Protein AF-A0A3B0VX76-F1 (afdb_monomer)

Radius of gyration: 27.38 Å; Cα contacts (8 Å, |Δi|>4): 561; chains: 1; bounding box: 116×45×48 Å

Structure (mmCIF, N/CA/C/O backbone):
data_AF-A0A3B0VX76-F1
#
_entry.id   AF-A0A3B0VX76-F1
#
loop_
_atom_site.group_PDB
_atom_site.id
_atom_site.type_symbol
_atom_site.label_atom_id
_atom_site.label_alt_id
_atom_site.label_comp_id
_atom_site.label_asym_id
_atom_site.label_entity_id
_atom_site.label_seq_id
_atom_site.pdbx_PDB_ins_code
_atom_site.Cartn_x
_atom_site.Cartn_y
_atom_site.Cartn_z
_atom_site.occupancy
_atom_site.B_iso_or_equiv
_atom_site.auth_seq_id
_atom_site.auth_comp_id
_atom_site.auth_asym_id
_atom_site.auth_atom_id
_atom_site.pdbx_PDB_model_num
ATOM 1 N N . MET A 1 1 ? -91.804 -28.628 31.674 1.00 48.75 1 MET A N 1
ATOM 2 C CA . MET A 1 1 ? -90.733 -29.365 32.388 1.00 48.75 1 MET A CA 1
ATOM 3 C C . MET A 1 1 ? -89.822 -30.068 31.386 1.00 48.75 1 MET A C 1
ATOM 5 O O . MET A 1 1 ? -90.250 -31.069 30.831 1.00 48.75 1 MET A O 1
ATOM 9 N N . LYS A 1 2 ? -88.599 -29.557 31.164 1.00 40.56 2 LYS A N 1
ATOM 10 C CA . LYS A 1 2 ? -87.339 -30.318 30.980 1.00 40.56 2 LYS A CA 1
ATOM 11 C C . LYS A 1 2 ? -86.172 -29.338 30.720 1.00 40.56 2 LYS A C 1
ATOM 13 O O . LYS A 1 2 ? -86.072 -28.744 29.661 1.00 40.56 2 LYS A O 1
ATOM 18 N N . ARG A 1 3 ? -85.410 -29.151 31.804 1.00 44.09 3 ARG A N 1
ATOM 19 C CA . ARG A 1 3 ? -84.013 -28.729 32.046 1.00 44.09 3 ARG A CA 1
ATOM 20 C C . ARG A 1 3 ? -83.219 -27.938 30.989 1.00 44.09 3 ARG A C 1
ATOM 22 O O . ARG A 1 3 ? -83.013 -28.387 29.872 1.00 44.09 3 ARG A O 1
ATOM 29 N N . ALA A 1 4 ? -82.644 -26.836 31.474 1.00 42.88 4 ALA A N 1
ATOM 30 C CA . ALA A 1 4 ? -81.511 -26.109 30.912 1.00 42.88 4 ALA A CA 1
ATOM 31 C C . ALA A 1 4 ? -80.182 -26.877 31.065 1.00 42.88 4 ALA A C 1
ATOM 33 O O . ALA A 1 4 ? -79.995 -27.605 32.041 1.00 42.88 4 ALA A O 1
ATOM 34 N N . THR A 1 5 ? -79.227 -26.643 30.160 1.00 51.84 5 THR A N 1
ATOM 35 C CA . THR A 1 5 ? -77.777 -26.736 30.421 1.00 51.84 5 THR A CA 1
ATOM 36 C C . THR A 1 5 ? -77.055 -25.756 29.489 1.00 51.84 5 THR A C 1
ATOM 38 O O . THR A 1 5 ? -77.300 -25.743 28.287 1.00 51.84 5 THR A O 1
ATOM 41 N N . ILE A 1 6 ? -76.219 -24.901 30.077 1.00 48.34 6 ILE A N 1
ATOM 42 C CA . ILE A 1 6 ? -75.349 -23.904 29.437 1.00 48.34 6 ILE A CA 1
ATOM 43 C C . ILE A 1 6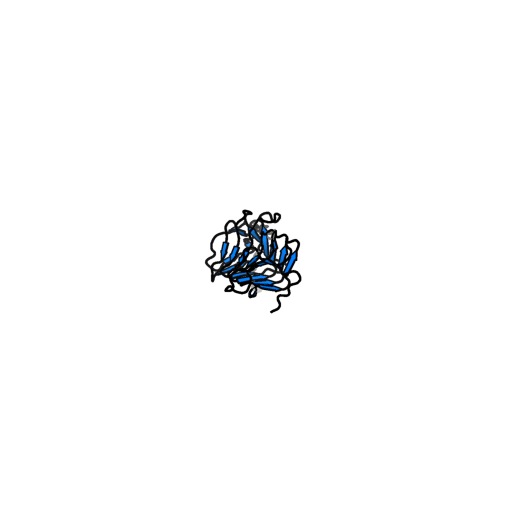 ? -74.049 -24.598 29.007 1.00 48.34 6 ILE A C 1
ATOM 45 O O . ILE A 1 6 ? -73.512 -25.367 29.798 1.00 48.34 6 ILE A O 1
ATOM 49 N N . PHE A 1 7 ? -73.501 -24.272 27.830 1.00 48.56 7 PHE A N 1
ATOM 50 C CA . PHE A 1 7 ? -72.060 -24.373 27.570 1.00 48.56 7 PHE A CA 1
ATOM 51 C C . PHE A 1 7 ? -71.566 -23.166 26.761 1.00 48.56 7 PHE A C 1
ATOM 53 O O . PHE A 1 7 ? -72.170 -22.738 25.782 1.00 48.56 7 PHE A O 1
ATOM 60 N N . LEU A 1 8 ? -70.470 -22.616 27.270 1.00 42.62 8 LEU A N 1
ATOM 61 C CA . LEU A 1 8 ? -69.727 -21.422 26.899 1.00 42.62 8 LEU A CA 1
ATOM 62 C C . LEU A 1 8 ? -68.596 -21.812 25.934 1.00 42.62 8 LEU A C 1
ATOM 64 O O . LEU A 1 8 ? -67.828 -22.692 26.299 1.00 42.62 8 LEU A O 1
ATOM 68 N N . THR A 1 9 ? -68.415 -21.115 24.806 1.00 50.12 9 THR A N 1
ATOM 69 C CA . THR A 1 9 ? -67.081 -20.887 24.205 1.00 50.12 9 THR A CA 1
ATOM 70 C C . THR A 1 9 ? -67.088 -19.646 23.311 1.00 50.12 9 THR A C 1
ATOM 72 O O . THR A 1 9 ? -67.788 -19.587 22.303 1.00 50.12 9 THR A O 1
ATOM 75 N N . LEU A 1 10 ? -66.279 -18.666 23.713 1.00 45.25 10 LEU A N 1
ATOM 76 C CA . LEU A 1 10 ? -65.810 -17.512 22.946 1.00 45.25 10 LEU A CA 1
ATOM 77 C C . LEU A 1 10 ? -64.917 -17.967 21.774 1.00 45.25 10 LEU A C 1
ATOM 79 O O . LEU A 1 10 ? -64.055 -18.810 22.004 1.00 45.25 10 LEU A O 1
ATOM 83 N N . LEU A 1 11 ? -65.013 -17.330 20.597 1.00 45.72 11 LEU A N 1
ATOM 84 C CA . LEU A 1 11 ? -63.845 -16.930 19.787 1.00 45.72 11 LEU A CA 1
ATOM 85 C C . LEU A 1 11 ? -64.225 -15.894 18.704 1.00 45.72 11 LEU A C 1
ATOM 87 O O . LEU A 1 11 ? -65.315 -15.908 18.144 1.00 45.72 11 LEU A O 1
ATOM 91 N N . LEU A 1 12 ? -63.297 -14.956 18.526 1.00 37.84 12 LEU A N 1
ATOM 92 C CA . LEU A 1 12 ? -63.331 -13.616 17.917 1.00 37.84 12 LEU A CA 1
ATOM 93 C C . LEU A 1 12 ? -63.324 -13.606 16.355 1.00 37.84 12 LEU A C 1
ATOM 95 O O . LEU A 1 12 ? -63.247 -14.671 15.747 1.00 37.84 12 LEU A O 1
ATOM 99 N N . PRO A 1 13 ? -63.454 -12.433 15.686 1.00 43.78 13 PRO A N 1
ATOM 100 C CA . PRO A 1 13 ? -64.026 -12.289 14.347 1.00 43.78 13 PRO A CA 1
ATOM 101 C C . PRO A 1 13 ? -63.006 -12.539 13.228 1.00 43.78 13 PRO A C 1
ATOM 103 O O . PRO A 1 13 ? -61.893 -12.021 13.260 1.00 43.78 13 PRO A O 1
ATOM 106 N N . ILE A 1 14 ? -63.408 -13.261 12.179 1.00 44.00 14 ILE A N 1
ATOM 107 C CA . ILE A 1 14 ? -62.648 -13.331 10.922 1.00 44.00 14 ILE A CA 1
ATOM 108 C C . ILE A 1 14 ? -63.146 -12.198 10.027 1.00 44.00 14 ILE A C 1
ATOM 110 O O . ILE A 1 14 ? -63.956 -12.385 9.121 1.00 44.00 14 ILE A O 1
ATOM 114 N N . SER A 1 15 ? -62.701 -10.985 10.331 1.00 47.50 15 SER A N 1
ATOM 115 C CA . SER A 1 15 ? -62.814 -9.850 9.423 1.00 47.50 15 SER A CA 1
ATOM 116 C C . SER A 1 15 ? -61.463 -9.596 8.764 1.00 47.50 15 SER A C 1
ATOM 118 O O . SER A 1 15 ? -60.494 -9.269 9.443 1.00 47.50 15 SER A O 1
ATOM 120 N N . LEU A 1 16 ? -61.488 -9.660 7.430 1.00 40.88 16 LEU A N 1
ATOM 121 C CA . LEU A 1 16 ? -60.563 -9.032 6.485 1.00 40.88 16 LEU A CA 1
ATOM 122 C C . LEU A 1 16 ? -59.244 -9.773 6.185 1.00 40.88 16 LEU A C 1
ATOM 124 O O . LEU A 1 16 ? -58.215 -9.561 6.817 1.00 40.88 16 LEU A O 1
ATOM 128 N N . LEU A 1 17 ? -59.264 -10.568 5.108 1.00 41.56 17 LEU A N 1
ATOM 129 C CA . LEU A 1 17 ? -58.067 -11.040 4.409 1.00 41.56 17 LEU A CA 1
ATOM 130 C C . LEU A 1 17 ? -58.175 -10.736 2.902 1.00 41.56 17 LEU A C 1
ATOM 132 O O . LEU A 1 17 ? -58.603 -11.577 2.123 1.00 41.56 17 LEU A O 1
ATOM 136 N N . LEU A 1 18 ? -57.795 -9.522 2.507 1.00 48.06 18 LEU A N 1
ATOM 137 C CA . LEU A 1 18 ? -57.277 -9.145 1.181 1.00 48.06 18 LEU A CA 1
ATOM 138 C C . LEU A 1 18 ? -56.350 -7.962 1.482 1.00 48.06 18 LEU A C 1
ATOM 140 O O . LEU A 1 18 ? -56.810 -6.854 1.716 1.00 48.06 18 LEU A O 1
ATOM 144 N N . GLY A 1 19 ? -55.082 -8.182 1.793 1.00 45.31 19 GLY A N 1
ATOM 145 C CA . GLY A 1 19 ? -54.050 -8.548 0.832 1.00 45.31 19 GLY A CA 1
ATOM 146 C C . GLY A 1 19 ? -52.960 -7.499 1.030 1.00 45.31 19 GLY A C 1
ATOM 147 O O . GLY A 1 19 ? -53.177 -6.326 0.753 1.00 45.31 19 GLY A O 1
ATOM 148 N N . LEU A 1 20 ? -51.877 -7.925 1.677 1.00 49.16 20 LEU A N 1
ATOM 149 C CA . LEU A 1 20 ? -50.868 -7.107 2.338 1.00 49.16 20 LEU A CA 1
ATOM 150 C C . LEU A 1 20 ? -50.368 -5.934 1.491 1.00 49.16 20 LEU A C 1
ATOM 152 O O . LEU A 1 20 ? -50.045 -6.086 0.314 1.00 49.16 20 LEU A O 1
ATOM 156 N N . GLY A 1 21 ? -50.208 -4.789 2.157 1.00 43.16 21 GLY A N 1
ATOM 157 C CA . GLY A 1 21 ? -49.416 -3.686 1.646 1.00 43.16 21 GLY A CA 1
ATOM 158 C C . GLY A 1 21 ? -48.047 -4.194 1.212 1.00 43.16 21 GLY A C 1
ATOM 159 O O . GLY A 1 21 ? -47.299 -4.769 2.005 1.00 43.16 21 GLY A O 1
ATOM 160 N N . PHE A 1 22 ? -47.728 -3.965 -0.057 1.00 50.69 22 PHE A N 1
ATOM 161 C CA . PHE A 1 22 ? -46.355 -3.925 -0.523 1.00 50.69 22 PHE A CA 1
ATOM 162 C C . PHE A 1 22 ? -45.656 -2.809 0.257 1.00 50.69 22 PHE A C 1
ATOM 164 O O . PHE A 1 22 ? -45.620 -1.655 -0.165 1.00 50.69 22 PHE A O 1
ATOM 171 N N . VAL A 1 23 ? -45.094 -3.146 1.416 1.00 51.00 23 VAL A N 1
ATOM 172 C CA . VAL A 1 23 ? -43.949 -2.404 1.920 1.00 51.00 23 VAL A CA 1
ATOM 173 C C . VAL A 1 23 ? -42.829 -2.771 0.962 1.00 51.00 23 VAL A C 1
ATOM 175 O O . VAL A 1 23 ? -42.146 -3.782 1.116 1.00 51.00 23 VAL A O 1
ATOM 178 N N . ILE A 1 24 ? -42.698 -1.973 -0.094 1.00 54.75 24 ILE A N 1
ATOM 179 C CA . ILE A 1 24 ? -41.441 -1.827 -0.809 1.00 54.75 24 ILE A CA 1
ATOM 180 C C . ILE A 1 24 ? -40.437 -1.380 0.249 1.00 54.75 24 ILE A C 1
ATOM 182 O O . ILE A 1 24 ? -40.255 -0.193 0.499 1.00 54.75 24 ILE A O 1
ATOM 186 N N . ASN A 1 25 ? -39.786 -2.353 0.889 1.00 48.50 25 ASN A N 1
ATOM 187 C CA . ASN A 1 25 ? -38.484 -2.171 1.503 1.00 48.50 25 ASN A CA 1
ATOM 188 C C . ASN A 1 25 ? -37.513 -1.911 0.351 1.00 48.50 25 ASN A C 1
ATOM 190 O O . ASN A 1 25 ? -36.669 -2.742 0.017 1.00 48.50 25 ASN A O 1
ATOM 194 N N . GLY A 1 26 ? -37.680 -0.756 -0.294 1.00 47.22 26 GLY A N 1
ATOM 195 C CA . GLY A 1 26 ? -36.625 -0.126 -1.040 1.00 47.22 26 GLY A CA 1
ATOM 196 C C . GLY A 1 26 ? -35.542 0.112 -0.015 1.00 47.22 26 GLY A C 1
ATOM 197 O O . GLY A 1 26 ? -35.558 1.106 0.704 1.00 47.22 26 GLY A O 1
ATOM 198 N N . ARG A 1 27 ? -34.608 -0.835 0.086 1.00 57.25 27 ARG A N 1
ATOM 199 C CA . ARG A 1 27 ? -33.256 -0.470 0.459 1.00 57.25 27 ARG A CA 1
ATOM 200 C C . ARG A 1 27 ? -32.908 0.597 -0.563 1.00 57.25 27 ARG A C 1
ATOM 202 O O . ARG A 1 27 ? -32.673 0.277 -1.726 1.00 57.25 27 ARG A O 1
ATOM 209 N N . ILE A 1 28 ? -32.979 1.863 -0.162 1.00 51.84 28 ILE A N 1
ATOM 210 C CA . ILE A 1 28 ? -32.193 2.882 -0.828 1.00 51.84 28 ILE A CA 1
ATOM 211 C C . ILE A 1 28 ? -30.781 2.343 -0.634 1.00 51.84 28 ILE A C 1
ATOM 213 O O . ILE A 1 28 ? -30.233 2.423 0.463 1.00 51.84 28 ILE A O 1
ATOM 217 N N . GLN A 1 29 ? -30.254 1.642 -1.639 1.00 51.22 29 GLN A N 1
ATOM 218 C CA . GLN A 1 29 ? -28.823 1.447 -1.719 1.00 51.22 29 GLN A CA 1
ATOM 219 C C . GLN A 1 29 ? -28.296 2.870 -1.800 1.00 51.22 29 GLN A C 1
ATOM 221 O O . GLN A 1 29 ? -28.434 3.525 -2.834 1.00 51.22 29 GLN A O 1
ATOM 226 N N . ALA A 1 30 ? -27.811 3.389 -0.672 1.00 53.53 30 ALA A N 1
ATOM 227 C CA . ALA A 1 30 ? -26.960 4.554 -0.709 1.00 53.53 30 ALA A CA 1
ATOM 228 C C . ALA A 1 30 ? -25.880 4.198 -1.728 1.00 53.53 30 ALA A C 1
ATOM 230 O O . ALA A 1 30 ? -25.208 3.173 -1.591 1.00 53.53 30 ALA A O 1
ATOM 231 N N . LYS A 1 31 ? -25.813 4.966 -2.819 1.00 49.50 31 LYS A N 1
ATOM 232 C CA . LYS A 1 31 ? -24.686 4.873 -3.739 1.00 49.50 31 LYS A CA 1
ATOM 233 C C . LYS A 1 31 ? -23.437 4.981 -2.858 1.00 49.50 31 LYS A C 1
ATOM 235 O O . LYS A 1 31 ? -23.439 5.901 -2.037 1.00 49.50 31 LYS A O 1
ATOM 240 N N . PRO A 1 32 ? -22.448 4.074 -2.970 1.00 57.91 32 PRO A N 1
ATOM 241 C CA . PRO A 1 32 ? -21.230 4.190 -2.186 1.00 57.91 32 PRO A CA 1
ATOM 242 C C . PRO A 1 32 ? -20.713 5.617 -2.342 1.00 57.91 32 PRO A C 1
ATOM 244 O O . PRO A 1 32 ? -20.461 6.084 -3.459 1.00 57.91 32 PRO A O 1
ATOM 247 N N . GLN A 1 33 ? -20.745 6.356 -1.237 1.00 71.44 33 GLN A N 1
ATOM 248 C CA . GLN A 1 33 ? -20.296 7.731 -1.216 1.00 71.44 33 GLN A CA 1
ATOM 249 C C . GLN A 1 33 ? -18.788 7.647 -1.080 1.00 71.44 33 GLN A C 1
ATOM 251 O O . GLN A 1 33 ? -18.295 7.076 -0.114 1.00 71.44 33 GLN A O 1
ATOM 256 N N . MET A 1 34 ? -18.085 8.178 -2.073 1.00 87.56 34 MET A N 1
ATOM 257 C CA . MET A 1 34 ? -16.634 8.296 -2.024 1.00 87.56 34 MET A CA 1
ATOM 258 C C . MET A 1 34 ? -16.269 9.070 -0.753 1.00 87.56 34 MET A C 1
ATOM 260 O O . MET A 1 34 ? -16.865 10.119 -0.484 1.00 87.56 34 MET A O 1
ATOM 264 N N . VAL A 1 35 ? -15.357 8.520 0.044 1.00 94.69 35 VAL A N 1
ATOM 265 C CA . VAL A 1 35 ? -14.891 9.154 1.278 1.00 94.69 35 VAL A CA 1
ATOM 266 C C . VAL A 1 35 ? -13.505 9.716 1.036 1.00 94.69 35 VAL A C 1
ATOM 268 O O . VAL A 1 35 ? -12.537 8.964 0.940 1.00 94.69 35 VAL A O 1
ATOM 271 N N . ASP A 1 36 ? -13.418 11.037 0.959 1.00 94.75 36 ASP A N 1
ATOM 272 C CA . ASP A 1 36 ? -12.139 11.730 0.877 1.00 94.75 36 ASP A CA 1
ATOM 273 C C . ASP A 1 36 ? -11.394 11.600 2.215 1.00 94.75 36 ASP A C 1
ATOM 275 O O . ASP A 1 36 ? -11.969 11.795 3.291 1.00 94.75 36 ASP A O 1
ATOM 279 N N . VAL A 1 37 ? -10.112 11.249 2.148 1.00 95.88 37 VAL A N 1
ATOM 280 C CA . VAL A 1 37 ? -9.219 11.074 3.297 1.00 95.88 37 VAL A CA 1
ATOM 281 C C . VAL A 1 37 ? -7.898 11.805 3.077 1.00 95.88 37 VAL A C 1
ATOM 283 O O . VAL A 1 37 ? -7.397 11.922 1.958 1.00 95.88 37 VAL A O 1
ATOM 286 N N . GLY A 1 38 ? -7.326 12.283 4.177 1.00 95.38 38 GLY A N 1
ATOM 287 C CA . GLY A 1 38 ? -6.074 13.027 4.205 1.00 95.38 38 GLY A CA 1
ATOM 288 C C . GLY A 1 38 ? -5.665 13.369 5.637 1.00 95.38 38 GLY A C 1
ATOM 289 O O . GLY A 1 38 ? -6.479 13.278 6.560 1.00 95.38 38 GLY A O 1
ATOM 290 N N . GLY A 1 39 ? -4.407 13.761 5.822 1.00 96.44 39 GLY A N 1
ATOM 291 C CA . GLY A 1 39 ? -3.857 14.168 7.113 1.00 96.44 39 GLY A CA 1
ATOM 292 C C . GLY A 1 39 ? -3.482 13.001 8.033 1.00 96.44 39 GLY A C 1
ATOM 293 O O . GLY A 1 39 ? -3.405 11.842 7.623 1.00 96.44 39 GLY A O 1
ATOM 294 N N . SER A 1 40 ? -3.207 13.317 9.299 1.00 98.12 40 SER A N 1
ATOM 295 C CA . SER A 1 40 ? -2.753 12.332 10.286 1.00 98.12 40 SER A CA 1
ATOM 296 C C . SER A 1 40 ? -3.910 11.556 10.916 1.00 98.12 40 SER A C 1
ATOM 298 O O . SER A 1 40 ? -4.844 12.132 11.475 1.00 98.12 40 SER A O 1
ATOM 300 N N . ILE A 1 41 ? -3.780 10.234 10.924 1.00 98.56 41 ILE A N 1
ATOM 301 C CA . ILE A 1 41 ? -4.562 9.297 11.722 1.00 98.56 41 ILE A CA 1
ATOM 302 C C . ILE A 1 41 ? -3.829 9.115 13.056 1.00 98.56 41 ILE A C 1
ATOM 304 O O . ILE A 1 41 ? -2.770 8.493 13.122 1.00 98.56 41 ILE A O 1
ATOM 308 N N . THR A 1 42 ? -4.384 9.703 14.117 1.00 98.56 42 THR A N 1
ATOM 309 C CA . THR A 1 42 ? -3.776 9.765 15.463 1.00 98.56 42 THR A CA 1
ATOM 310 C C . THR A 1 42 ? -4.407 8.804 16.472 1.00 98.56 42 THR A C 1
ATOM 312 O O . THR A 1 42 ? -3.944 8.701 17.606 1.00 98.56 42 THR A O 1
ATOM 315 N N . THR A 1 43 ? -5.459 8.097 16.069 1.00 98.50 43 THR A N 1
ATOM 316 C CA . THR A 1 43 ? -6.139 7.061 16.851 1.00 98.50 43 THR A CA 1
ATOM 317 C C . THR A 1 43 ? -6.511 5.909 15.941 1.00 98.50 43 THR A C 1
ATOM 319 O O . THR A 1 43 ? -6.771 6.136 14.755 1.00 98.50 43 THR A O 1
ATOM 322 N N . ASP A 1 44 ? -6.592 4.702 16.498 1.00 98.75 44 ASP A N 1
ATOM 323 C CA . ASP A 1 44 ? -6.943 3.510 15.730 1.00 98.75 44 ASP A CA 1
ATOM 324 C C . ASP A 1 44 ? -8.208 3.745 14.903 1.00 98.75 44 ASP A C 1
ATOM 326 O O . ASP A 1 44 ? -9.224 4.239 15.401 1.00 98.75 44 ASP A O 1
ATOM 330 N N . THR A 1 45 ? -8.110 3.445 13.613 1.00 98.75 45 THR A N 1
ATOM 331 C CA . THR A 1 45 ? -9.123 3.794 12.620 1.00 98.75 45 THR A CA 1
ATOM 332 C C . THR A 1 45 ? -9.399 2.600 11.727 1.00 98.75 45 THR A C 1
ATOM 334 O O . THR A 1 45 ? -8.492 1.852 11.368 1.00 98.75 45 THR A O 1
ATOM 337 N N . ILE A 1 46 ? -10.668 2.436 11.352 1.00 98.56 46 ILE A N 1
ATOM 338 C CA . ILE A 1 46 ? -11.111 1.375 10.452 1.00 98.56 46 ILE A CA 1
ATOM 339 C C . ILE A 1 46 ? -11.676 2.005 9.182 1.00 98.56 46 ILE A C 1
ATOM 341 O O . ILE A 1 46 ? -12.611 2.809 9.229 1.00 98.56 46 ILE A O 1
ATOM 345 N N . TRP A 1 47 ? -11.118 1.617 8.042 1.00 98.38 47 TRP A N 1
ATOM 346 C CA . TRP A 1 47 ? -11.690 1.850 6.728 1.00 98.38 47 TRP A CA 1
ATOM 347 C C . TRP A 1 47 ? -12.601 0.684 6.362 1.00 98.38 47 TRP A C 1
ATOM 349 O O . TRP A 1 47 ? -12.147 -0.434 6.136 1.00 98.38 47 TRP A O 1
ATOM 359 N N . THR A 1 48 ? -13.903 0.950 6.343 1.00 97.75 48 THR A N 1
ATOM 360 C CA . THR A 1 48 ? -14.944 -0.070 6.201 1.00 97.75 48 THR A CA 1
ATOM 361 C C . THR A 1 48 ? -15.399 -0.232 4.760 1.00 97.75 48 THR A C 1
ATOM 363 O O . THR A 1 48 ? -15.525 0.761 4.038 1.00 97.75 48 THR A O 1
ATOM 366 N N . VAL A 1 49 ? -15.797 -1.442 4.369 1.00 95.94 49 VAL A N 1
ATOM 367 C CA . VAL A 1 49 ? -16.325 -1.710 3.018 1.00 95.94 49 VAL A CA 1
ATOM 368 C C . VAL A 1 49 ? -17.587 -0.895 2.702 1.00 95.94 49 VAL A C 1
ATOM 370 O O . VAL A 1 49 ? -17.805 -0.494 1.562 1.00 95.94 49 VAL A O 1
ATOM 373 N N . ALA A 1 50 ? -18.393 -0.575 3.721 1.00 94.50 50 ALA A N 1
ATOM 374 C CA . ALA A 1 50 ? -19.613 0.223 3.582 1.00 94.50 50 ALA A CA 1
ATOM 375 C C . ALA A 1 50 ? -19.356 1.671 3.122 1.00 94.50 50 ALA A C 1
ATOM 377 O O . ALA A 1 50 ? -20.242 2.291 2.537 1.00 94.50 50 ALA A O 1
ATOM 378 N N . ASN A 1 51 ? -18.148 2.178 3.372 1.00 95.00 51 ASN A N 1
ATOM 379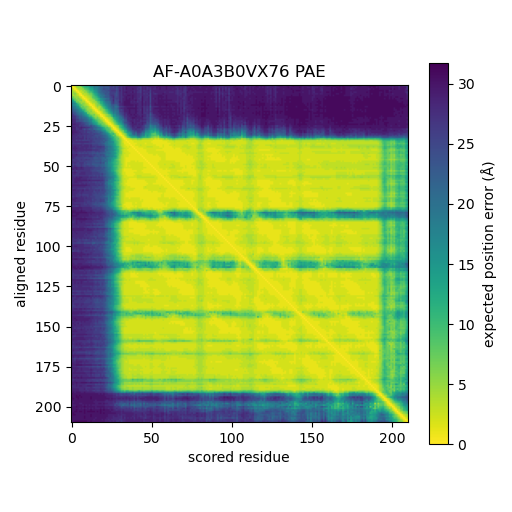 C CA . ASN A 1 51 ? -17.702 3.528 3.026 1.00 95.00 51 ASN A CA 1
ATOM 380 C C . ASN A 1 51 ? -16.730 3.535 1.833 1.00 95.00 51 ASN A C 1
ATOM 382 O O . ASN A 1 51 ? -16.153 4.566 1.509 1.00 95.00 51 ASN A O 1
ATOM 386 N N . SER A 1 52 ? -16.519 2.386 1.191 1.00 95.00 52 SER A N 1
ATOM 387 C CA . SER A 1 52 ? -15.640 2.281 0.032 1.00 95.00 52 SER A CA 1
ATOM 388 C C . SER A 1 52 ? -16.298 2.897 -1.221 1.00 95.00 52 SER A C 1
ATOM 390 O O . SER A 1 52 ? -17.502 2.713 -1.412 1.00 95.00 52 SER A O 1
ATOM 392 N N . PRO A 1 53 ? -15.549 3.582 -2.110 1.00 96.12 53 PRO A N 1
ATOM 393 C CA . PRO A 1 53 ? -14.099 3.773 -2.080 1.00 96.12 53 PRO A CA 1
ATOM 394 C C . PRO A 1 53 ? -13.630 4.922 -1.178 1.00 96.12 53 PRO A C 1
ATOM 396 O O . PRO A 1 53 ? -14.307 5.940 -1.035 1.00 96.12 53 PRO A O 1
ATOM 399 N N . TYR A 1 54 ? -12.420 4.762 -0.638 1.00 96.50 54 TYR A N 1
ATOM 400 C CA . TYR A 1 54 ? -11.676 5.823 0.043 1.00 96.50 54 TYR A CA 1
ATOM 401 C C . TYR A 1 54 ? -10.774 6.543 -0.956 1.00 96.50 54 TYR A C 1
ATOM 403 O O . TYR A 1 54 ? -10.045 5.881 -1.691 1.00 96.50 54 TYR A O 1
ATOM 411 N N . ILE A 1 55 ? -10.811 7.874 -0.987 1.00 94.38 55 ILE A N 1
ATOM 412 C CA . ILE A 1 55 ? -10.047 8.702 -1.924 1.00 94.38 55 ILE A CA 1
ATOM 413 C C . ILE A 1 55 ? -9.009 9.511 -1.153 1.00 94.38 55 ILE A C 1
ATOM 415 O O . ILE A 1 55 ? -9.341 10.436 -0.423 1.00 94.38 55 ILE A O 1
ATOM 419 N N . ILE A 1 56 ? -7.736 9.179 -1.322 1.00 94.06 56 ILE A N 1
ATOM 420 C CA . ILE A 1 56 ? -6.612 9.932 -0.772 1.00 94.06 56 ILE A CA 1
ATOM 421 C C . ILE A 1 56 ? -6.485 11.241 -1.563 1.00 94.06 56 ILE A C 1
ATOM 423 O O . ILE A 1 56 ? -5.986 11.257 -2.693 1.00 94.06 56 ILE A O 1
ATOM 427 N N . THR A 1 57 ? -6.970 12.333 -0.977 1.00 91.69 57 THR A N 1
ATOM 4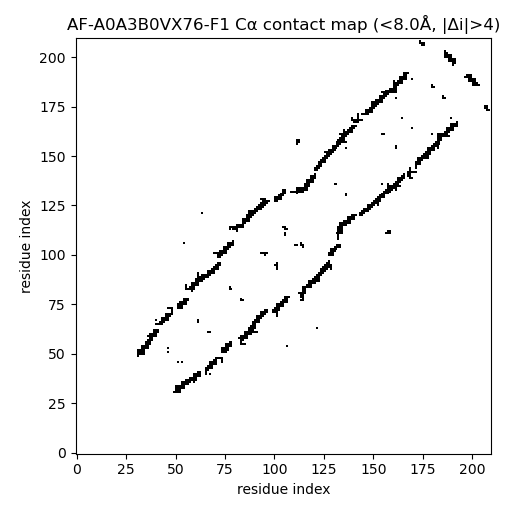28 C CA . THR A 1 57 ? -6.893 13.692 -1.542 1.00 91.69 57 THR A CA 1
ATOM 429 C C . THR A 1 57 ? -5.665 14.450 -1.045 1.00 91.69 57 THR A C 1
ATOM 431 O O . THR A 1 57 ? -5.168 15.350 -1.713 1.00 91.69 57 THR A O 1
ATOM 434 N N . GLU A 1 58 ? -5.138 14.052 0.111 1.00 91.75 58 GLU A N 1
ATOM 435 C CA . GLU A 1 58 ? -3.884 14.527 0.698 1.00 91.75 58 GLU A CA 1
ATOM 436 C C . GLU A 1 58 ? -3.143 13.327 1.294 1.00 91.75 58 GLU A C 1
ATOM 438 O O . GLU A 1 58 ? -3.762 12.294 1.543 1.00 91.75 58 GLU A O 1
ATOM 443 N N . THR A 1 59 ? -1.834 13.438 1.546 1.00 93.31 59 THR A N 1
ATOM 444 C CA . THR A 1 59 ? -1.090 12.363 2.223 1.00 93.31 59 THR A CA 1
ATOM 445 C C . THR A 1 59 ? -1.797 11.962 3.515 1.00 93.31 59 THR A C 1
ATOM 447 O O . THR A 1 59 ? -2.106 12.813 4.350 1.00 93.31 59 THR A O 1
ATOM 450 N N . VAL A 1 60 ? -2.049 10.663 3.665 1.00 97.25 60 VAL A N 1
ATOM 451 C CA . VAL A 1 60 ? -2.582 10.081 4.898 1.00 97.25 60 VAL A CA 1
ATOM 452 C C . VAL A 1 60 ? -1.405 9.556 5.698 1.00 97.25 60 VAL A C 1
ATOM 454 O O . VAL A 1 60 ? -0.647 8.740 5.183 1.00 97.25 60 VAL A O 1
ATOM 457 N N . THR A 1 61 ? -1.264 9.983 6.948 1.00 98.56 61 THR A N 1
ATOM 458 C CA . THR A 1 61 ? -0.188 9.518 7.830 1.00 98.56 61 THR A CA 1
ATOM 459 C C . THR A 1 61 ? -0.764 8.687 8.963 1.00 98.56 61 THR A C 1
ATOM 461 O O . THR A 1 61 ? -1.473 9.214 9.813 1.00 98.56 61 THR A O 1
ATOM 464 N N . VAL A 1 62 ? -0.444 7.397 9.020 1.00 98.69 62 VAL A N 1
ATOM 465 C CA . VAL A 1 62 ? -0.724 6.558 10.192 1.00 98.69 62 VAL A CA 1
ATOM 466 C C . VAL A 1 62 ? 0.384 6.808 11.205 1.00 98.69 62 VAL A C 1
ATOM 468 O O . VAL A 1 62 ? 1.514 6.354 11.009 1.00 98.69 62 VAL A O 1
ATOM 471 N N . GLU A 1 63 ? 0.091 7.573 12.256 1.00 98.75 63 GLU A N 1
ATOM 472 C CA . GLU A 1 63 ? 1.102 7.973 13.238 1.00 98.75 63 GLU A CA 1
ATOM 473 C C . GLU A 1 63 ? 1.645 6.777 14.037 1.00 98.75 63 GLU A C 1
ATOM 475 O O . GLU A 1 63 ? 1.021 5.721 14.150 1.00 98.75 63 GLU A O 1
ATOM 480 N N . ALA A 1 64 ? 2.842 6.936 14.605 1.00 98.25 64 ALA A N 1
ATOM 481 C CA . ALA A 1 64 ? 3.473 5.883 15.395 1.00 98.25 64 ALA A CA 1
ATOM 482 C C . ALA A 1 64 ? 2.579 5.446 16.572 1.00 98.25 64 ALA A C 1
ATOM 484 O O . ALA A 1 64 ? 2.038 6.276 17.302 1.00 98.25 64 ALA A O 1
ATOM 485 N N . GLY A 1 65 ? 2.453 4.131 16.773 1.00 97.75 65 GLY A N 1
ATOM 486 C CA . GLY A 1 65 ? 1.597 3.545 17.812 1.00 97.75 65 GLY A CA 1
ATOM 487 C C . GLY A 1 65 ? 0.106 3.474 17.463 1.00 97.75 65 GLY A C 1
ATOM 488 O O . GLY A 1 65 ? -0.669 3.042 18.311 1.00 97.75 65 GLY A O 1
ATOM 489 N N . VAL A 1 66 ? -0.284 3.868 16.247 1.00 98.75 66 VAL A N 1
ATOM 490 C CA . VAL A 1 66 ? -1.666 3.827 15.750 1.00 98.75 66 VAL A CA 1
ATOM 491 C C . VAL A 1 66 ? -1.838 2.719 14.715 1.00 98.75 66 VAL A C 1
ATOM 493 O O . VAL A 1 66 ? -0.918 2.438 13.942 1.00 98.75 66 VAL A O 1
ATOM 496 N N . ILE A 1 67 ? -3.026 2.115 14.678 1.00 98.81 67 ILE A N 1
ATOM 497 C CA . ILE A 1 67 ? -3.414 1.111 13.689 1.00 98.81 67 ILE A CA 1
ATOM 498 C C . ILE A 1 67 ? -4.429 1.697 12.701 1.00 98.81 67 ILE A C 1
ATOM 500 O O . ILE A 1 67 ? -5.498 2.170 13.090 1.00 98.81 67 ILE A O 1
ATOM 504 N N . LEU A 1 68 ? -4.137 1.593 11.404 1.00 98.88 68 LEU A N 1
ATOM 505 C CA . LEU A 1 68 ? -5.151 1.693 10.357 1.00 98.88 68 LEU A CA 1
ATOM 506 C C . LEU A 1 68 ? -5.530 0.283 9.903 1.00 98.88 68 LEU A C 1
ATOM 508 O O . LEU A 1 68 ? -4.700 -0.431 9.350 1.00 98.88 68 LEU A O 1
ATOM 512 N N . THR A 1 69 ? -6.783 -0.109 10.126 1.00 98.88 69 THR A N 1
ATOM 513 C CA . THR A 1 69 ? -7.354 -1.352 9.589 1.00 98.88 69 THR A CA 1
ATOM 514 C C . THR A 1 69 ? -8.171 -1.052 8.341 1.00 98.88 69 THR A C 1
ATOM 516 O O . THR A 1 69 ? -9.008 -0.155 8.359 1.00 98.88 69 THR A O 1
ATOM 519 N N . VAL A 1 70 ? -7.983 -1.818 7.274 1.00 98.81 70 VAL A N 1
ATOM 520 C CA . VAL A 1 70 ? -8.782 -1.730 6.048 1.00 98.81 70 VAL A CA 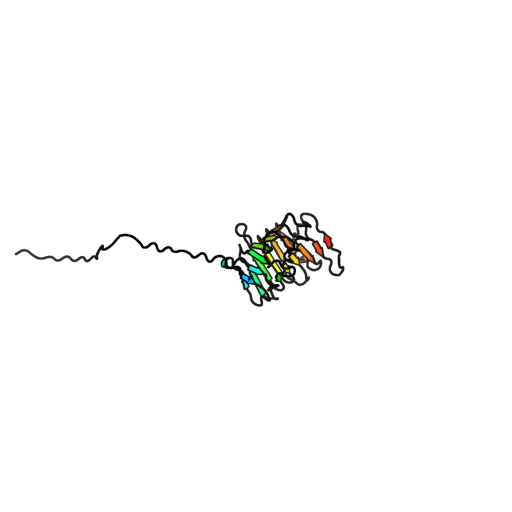1
ATOM 521 C C . VAL A 1 70 ? -9.5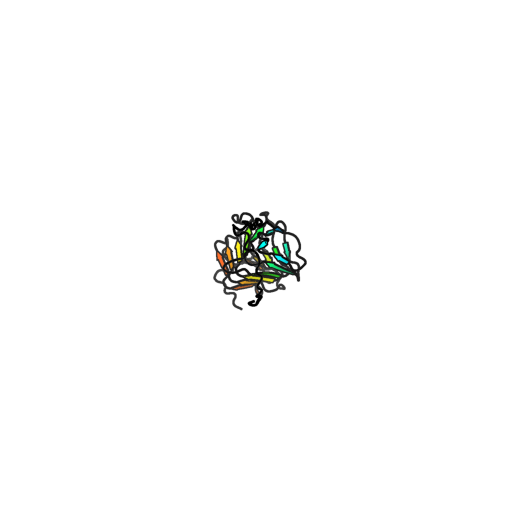09 -3.054 5.850 1.00 98.81 70 VAL A C 1
ATOM 523 O O . VAL A 1 70 ? -8.886 -4.109 5.752 1.00 98.81 70 VAL A O 1
ATOM 526 N N . GLU A 1 71 ? -10.838 -3.005 5.817 1.00 98.50 71 GLU A N 1
ATOM 527 C CA . GLU A 1 71 ? -11.666 -4.200 5.678 1.00 98.50 71 GLU A CA 1
ATOM 528 C C . GLU A 1 71 ? -11.558 -4.830 4.281 1.00 98.50 71 GLU A C 1
ATOM 530 O O . GLU A 1 71 ? -11.373 -4.151 3.267 1.00 98.50 71 GLU A O 1
ATOM 535 N N . ALA A 1 72 ? -11.757 -6.148 4.219 1.00 98.69 72 ALA A N 1
ATOM 536 C CA . ALA A 1 72 ? -11.831 -6.888 2.966 1.00 98.69 72 ALA A CA 1
ATOM 537 C C . ALA A 1 72 ? -12.860 -6.281 1.990 1.00 98.69 72 ALA A C 1
ATOM 539 O O . ALA A 1 72 ? -13.981 -5.935 2.369 1.00 98.69 72 ALA A O 1
ATOM 540 N N . GLY A 1 73 ? -12.487 -6.194 0.711 1.00 98.06 73 GLY A N 1
ATOM 541 C CA . GLY A 1 73 ? -13.314 -5.609 -0.349 1.00 98.06 73 GLY A CA 1
ATOM 542 C C . GLY A 1 73 ? -13.252 -4.082 -0.454 1.00 98.06 73 GLY A C 1
ATOM 543 O O . GLY A 1 73 ? -13.889 -3.518 -1.343 1.00 98.06 73 GLY A O 1
ATOM 544 N N . VAL A 1 74 ? -12.499 -3.394 0.411 1.00 98.50 74 VAL A N 1
ATOM 545 C CA . VAL A 1 74 ? -12.280 -1.952 0.261 1.00 98.50 74 VAL A CA 1
ATOM 546 C C . VAL A 1 74 ? -11.423 -1.665 -0.975 1.00 98.50 74 VAL A C 1
ATOM 548 O O . VAL A 1 74 ? -10.374 -2.264 -1.197 1.00 98.50 74 VAL A O 1
ATOM 551 N N . THR A 1 75 ? -11.862 -0.690 -1.764 1.00 97.75 75 THR A N 1
ATOM 552 C CA . THR A 1 75 ? -11.035 0.025 -2.738 1.00 97.75 75 THR A CA 1
ATOM 553 C C . THR A 1 75 ? -10.538 1.346 -2.149 1.00 97.75 75 THR A C 1
ATOM 555 O O . THR A 1 75 ? -11.330 2.138 -1.629 1.00 97.75 75 THR A O 1
ATOM 558 N N . VAL A 1 76 ? -9.234 1.580 -2.257 1.00 96.81 76 VAL A N 1
ATOM 559 C CA . VAL A 1 76 ? -8.540 2.825 -1.931 1.00 96.81 76 VAL A CA 1
ATOM 560 C C . VAL A 1 76 ? -7.976 3.397 -3.226 1.00 96.81 76 VAL A C 1
ATOM 562 O O . VAL A 1 76 ? -7.248 2.724 -3.955 1.00 96.81 76 VAL A O 1
ATOM 565 N N . MET A 1 77 ? -8.320 4.643 -3.516 1.00 93.62 77 MET A N 1
ATOM 566 C CA . MET A 1 77 ? -7.837 5.380 -4.677 1.00 93.62 77 MET A CA 1
ATOM 567 C C . MET A 1 77 ? -7.098 6.626 -4.214 1.00 93.62 77 MET A C 1
ATOM 569 O O . MET A 1 77 ? -7.365 7.128 -3.126 1.00 93.62 77 MET A O 1
ATOM 573 N N . THR A 1 78 ? -6.214 7.180 -5.032 1.00 88.69 78 THR A N 1
ATOM 574 C CA . THR A 1 78 ? -5.678 8.530 -4.793 1.00 88.69 78 THR A CA 1
ATOM 575 C C . THR A 1 78 ? -6.168 9.480 -5.869 1.00 88.69 78 THR A C 1
ATOM 577 O O . THR A 1 78 ? -6.386 9.054 -6.998 1.00 88.69 78 THR A O 1
ATOM 580 N N . SER A 1 79 ? -6.319 10.762 -5.537 1.00 77.69 79 SER A N 1
ATOM 581 C CA . SER A 1 79 ? -6.921 11.786 -6.407 1.00 77.69 79 SER A CA 1
ATOM 582 C C . SER A 1 79 ? -6.152 12.123 -7.705 1.00 77.69 79 SER A C 1
ATOM 584 O O . SER A 1 79 ? -6.604 12.961 -8.480 1.00 77.69 79 SER A O 1
ATOM 586 N N . GLY A 1 80 ? -5.057 11.419 -8.017 1.00 63.53 80 GLY A N 1
ATOM 587 C CA . GLY A 1 80 ? -4.378 11.471 -9.320 1.00 63.53 80 GLY A CA 1
ATOM 588 C C . GLY A 1 80 ? -3.317 12.565 -9.471 1.00 63.53 80 GLY A C 1
ATOM 589 O O . GLY A 1 80 ? -2.632 12.599 -10.501 1.00 63.53 80 GLY A O 1
ATOM 590 N N . ASP A 1 81 ? -3.150 13.423 -8.464 1.00 66.69 81 ASP A N 1
ATOM 591 C CA . ASP A 1 81 ? -2.058 14.387 -8.397 1.00 66.69 81 ASP A CA 1
ATOM 592 C C . ASP A 1 81 ? -0.781 13.689 -7.898 1.00 66.69 81 ASP A C 1
ATOM 594 O O . ASP A 1 81 ? -0.753 13.004 -6.873 1.00 66.69 81 ASP A O 1
ATOM 598 N N . MET A 1 82 ? 0.319 13.836 -8.641 1.00 65.44 82 MET A N 1
ATOM 599 C CA . MET A 1 82 ? 1.601 13.273 -8.214 1.00 65.44 82 MET A CA 1
ATOM 600 C C . MET A 1 82 ? 2.005 13.887 -6.866 1.00 65.44 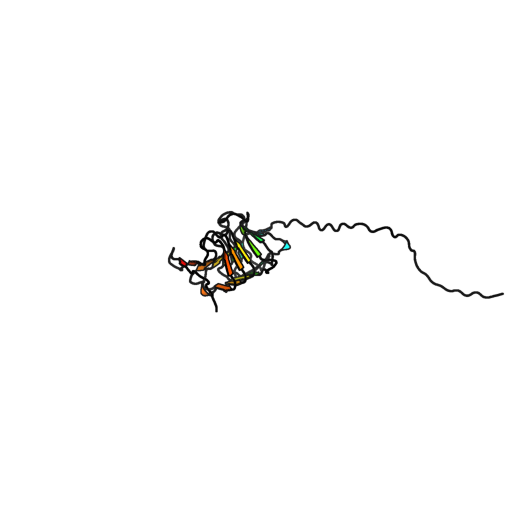82 MET A C 1
ATOM 602 O O . MET A 1 82 ? 2.168 15.102 -6.764 1.00 65.44 82 MET A O 1
ATOM 606 N N . GLY A 1 83 ? 2.205 13.047 -5.847 1.00 70.06 83 GLY A N 1
ATOM 607 C CA . GLY A 1 83 ? 2.707 13.475 -4.540 1.00 70.06 83 GLY A CA 1
ATOM 608 C C . GLY A 1 83 ? 1.908 12.988 -3.335 1.00 70.06 83 GLY A C 1
ATOM 609 O O . GLY A 1 83 ? 2.479 12.973 -2.248 1.00 70.06 83 GLY A O 1
ATOM 610 N N . GLN A 1 84 ? 0.653 12.545 -3.491 1.00 83.19 84 GLN A N 1
ATOM 611 C CA . GLN A 1 84 ? -0.070 11.916 -2.379 1.00 83.19 84 GLN A CA 1
ATOM 612 C C . GLN A 1 84 ? 0.270 10.426 -2.248 1.00 83.19 84 GLN A C 1
ATOM 614 O O . GLN A 1 84 ? 0.414 9.701 -3.238 1.00 83.19 84 GLN A O 1
ATOM 619 N N . TYR A 1 85 ? 0.391 9.978 -1.001 1.00 89.88 85 TYR A N 1
ATOM 620 C CA . TYR A 1 85 ? 0.664 8.595 -0.616 1.00 89.88 85 TYR A CA 1
ATOM 621 C C . TYR A 1 85 ? 0.073 8.300 0.761 1.00 89.88 85 TYR A C 1
ATOM 623 O O . TYR A 1 85 ? -0.384 9.200 1.469 1.00 89.88 85 TYR A O 1
ATOM 631 N N . LEU A 1 86 ? 0.102 7.026 1.133 1.00 95.81 86 LEU A N 1
ATOM 632 C CA . LEU A 1 86 ? -0.128 6.580 2.500 1.00 95.81 86 LEU A CA 1
ATOM 633 C C . LEU A 1 86 ? 1.233 6.424 3.195 1.00 95.81 86 LEU A C 1
ATOM 635 O O . LEU A 1 86 ? 2.046 5.609 2.766 1.00 95.81 86 LEU A O 1
ATOM 639 N N . ASP A 1 87 ? 1.488 7.221 4.229 1.00 97.56 87 ASP A N 1
ATOM 640 C CA . ASP A 1 87 ? 2.685 7.169 5.075 1.00 97.56 87 ASP A CA 1
ATOM 641 C C . ASP A 1 87 ? 2.387 6.380 6.356 1.00 97.56 87 ASP A C 1
ATOM 643 O O . ASP A 1 87 ? 1.593 6.806 7.195 1.00 97.56 87 ASP A O 1
ATOM 647 N N . VAL A 1 88 ? 2.999 5.212 6.522 1.00 98.56 88 VAL A N 1
ATOM 648 C CA . VAL A 1 88 ? 2.744 4.302 7.643 1.00 98.56 88 VAL A CA 1
ATOM 649 C C . VAL A 1 88 ? 3.930 4.323 8.603 1.00 98.56 88 VAL A C 1
ATOM 651 O O . VAL A 1 88 ? 4.918 3.609 8.410 1.00 98.56 88 VAL A O 1
ATOM 654 N N . LYS A 1 89 ? 3.811 5.120 9.670 1.00 98.50 89 LYS A N 1
ATOM 655 C CA . LYS A 1 89 ? 4.742 5.136 10.816 1.00 98.50 89 LYS A CA 1
ATOM 656 C C . LYS A 1 89 ? 4.280 4.212 11.945 1.00 98.50 89 LYS A C 1
ATOM 658 O O . LYS A 1 89 ? 5.097 3.725 12.721 1.00 98.50 89 LYS A O 1
ATOM 663 N N . GLY A 1 90 ? 2.968 4.012 12.058 1.00 98.62 90 GLY A N 1
ATOM 664 C CA . GLY A 1 90 ? 2.331 3.038 12.940 1.00 98.62 90 GLY A CA 1
ATOM 665 C C . GLY A 1 90 ? 2.225 1.659 12.293 1.00 98.62 90 GLY A C 1
ATOM 666 O O . GLY A 1 90 ? 3.211 1.119 11.791 1.00 98.62 90 GLY A O 1
ATOM 667 N N . HIS A 1 91 ? 1.022 1.093 12.308 1.00 98.75 91 HIS A N 1
ATOM 668 C CA . HIS A 1 91 ? 0.721 -0.206 11.720 1.00 98.75 91 HIS A CA 1
ATOM 669 C C . HIS A 1 91 ? -0.417 -0.111 10.697 1.00 98.75 91 HIS A C 1
ATOM 671 O O . HIS A 1 91 ? -1.446 0.515 10.961 1.00 98.75 91 HIS A O 1
ATOM 677 N N . LEU A 1 92 ? -0.242 -0.754 9.543 1.00 98.88 92 LEU A N 1
ATOM 678 C CA . LEU A 1 92 ? -1.281 -0.908 8.525 1.00 98.88 92 LEU A CA 1
ATOM 679 C C . LEU A 1 92 ? -1.728 -2.374 8.438 1.00 98.88 92 LEU A C 1
ATOM 681 O O . LEU A 1 92 ? -0.954 -3.236 8.032 1.00 98.88 92 LEU A O 1
ATOM 685 N N . GLU A 1 93 ? -2.988 -2.636 8.770 1.00 98.81 93 GLU A N 1
ATOM 686 C CA . GLU A 1 93 ? -3.613 -3.960 8.710 1.00 98.81 93 GLU A CA 1
ATOM 687 C C . GLU A 1 93 ? -4.589 -4.007 7.523 1.00 98.81 93 GLU A C 1
ATOM 689 O O . GLU A 1 93 ? -5.656 -3.392 7.552 1.00 98.81 93 GLU A O 1
ATOM 694 N N . VAL A 1 94 ? -4.224 -4.717 6.456 1.00 98.50 94 VAL A N 1
ATOM 695 C CA . VAL A 1 94 ? -4.944 -4.758 5.171 1.00 98.50 94 VAL A CA 1
ATOM 696 C C . VAL A 1 94 ? -5.122 -6.211 4.739 1.00 98.50 94 VAL A C 1
ATOM 698 O O . VAL A 1 94 ? -4.399 -6.740 3.895 1.00 98.50 94 VAL A O 1
ATOM 701 N N . ILE A 1 95 ? -6.109 -6.863 5.357 1.00 98.44 95 ILE A N 1
ATOM 702 C CA . ILE A 1 95 ? -6.401 -8.290 5.181 1.00 98.44 95 ILE A CA 1
ATOM 703 C C . ILE A 1 95 ? -7.689 -8.450 4.370 1.00 98.44 95 ILE A C 1
ATOM 705 O O . ILE A 1 95 ? -8.808 -8.357 4.882 1.00 98.44 95 ILE A O 1
ATOM 709 N N . GLY A 1 96 ? -7.514 -8.678 3.072 1.00 98.44 96 GLY A N 1
ATOM 710 C CA . GLY A 1 96 ? -8.565 -9.064 2.145 1.00 98.44 96 GLY A CA 1
ATOM 711 C C . GLY A 1 96 ? -8.903 -10.552 2.221 1.00 98.44 96 GLY A C 1
ATOM 712 O O . GLY A 1 96 ? -8.489 -11.293 3.108 1.00 98.44 96 GLY A O 1
ATOM 713 N N . THR A 1 97 ? -9.668 -11.016 1.238 1.00 98.38 97 THR A N 1
ATOM 714 C CA . THR A 1 97 ? -9.915 -12.448 1.021 1.00 98.38 97 THR A CA 1
ATOM 715 C C . THR A 1 97 ? -9.865 -12.767 -0.467 1.00 98.38 97 THR A C 1
ATOM 717 O O . THR A 1 97 ? -10.066 -11.880 -1.292 1.00 98.38 97 THR A O 1
ATOM 720 N N . ALA A 1 98 ? -9.717 -14.043 -0.830 1.00 97.31 98 ALA A N 1
ATOM 721 C CA . ALA A 1 98 ? -9.734 -14.476 -2.232 1.00 97.31 98 ALA A CA 1
ATOM 722 C C . ALA A 1 98 ? -10.977 -14.014 -3.019 1.00 97.31 98 ALA A C 1
ATOM 724 O O . ALA A 1 98 ? -10.907 -13.815 -4.228 1.00 97.31 98 ALA A O 1
ATOM 725 N N . VAL A 1 99 ? -12.123 -13.870 -2.343 1.00 97.88 99 VAL A N 1
ATOM 726 C CA . VAL A 1 99 ? -13.392 -13.446 -2.959 1.00 97.88 99 VAL A CA 1
ATOM 727 C C . VAL A 1 99 ? -13.632 -11.940 -2.870 1.00 97.88 99 VAL A C 1
ATOM 729 O O . VAL A 1 99 ? -14.351 -11.399 -3.702 1.00 97.88 99 VAL A O 1
ATOM 732 N N . ASN A 1 100 ? -13.038 -11.273 -1.881 1.00 97.75 100 ASN A N 1
ATOM 733 C CA . ASN A 1 100 ? -13.131 -9.832 -1.664 1.00 97.75 100 ASN A CA 1
ATOM 734 C C . ASN A 1 100 ? -11.721 -9.284 -1.390 1.00 97.75 100 ASN A C 1
ATOM 736 O O . ASN A 1 100 ? -11.388 -9.018 -0.227 1.00 97.75 100 ASN A O 1
ATOM 740 N N . PRO A 1 101 ? -10.862 -9.188 -2.420 1.00 98.38 101 PRO A N 1
ATOM 741 C CA . PRO A 1 101 ? -9.538 -8.606 -2.260 1.00 98.38 101 PRO A CA 1
ATOM 742 C C . PRO A 1 101 ? -9.643 -7.104 -1.972 1.00 98.38 101 PRO A C 1
ATOM 744 O O . PRO A 1 101 ? -10.645 -6.467 -2.303 1.00 98.38 101 PRO A O 1
ATOM 747 N N . ILE A 1 102 ? -8.609 -6.535 -1.354 1.00 98.81 102 ILE A N 1
ATOM 748 C CA . ILE A 1 102 ? -8.484 -5.080 -1.170 1.00 98.81 102 ILE A CA 1
ATOM 749 C C . ILE A 1 102 ? -7.730 -4.506 -2.374 1.00 98.81 102 ILE A C 1
ATOM 751 O O . ILE A 1 102 ? -6.705 -5.055 -2.778 1.00 98.81 102 ILE A O 1
ATOM 755 N N . LEU A 1 103 ? -8.224 -3.407 -2.947 1.00 98.31 103 LEU A N 1
ATOM 756 C CA . LEU A 1 103 ? -7.624 -2.761 -4.120 1.00 98.31 103 LEU A CA 1
ATOM 757 C C . LEU A 1 103 ? -7.029 -1.401 -3.751 1.00 98.31 103 LEU A C 1
ATOM 759 O O . LEU A 1 103 ? -7.740 -0.538 -3.247 1.00 98.31 103 LEU A O 1
ATOM 763 N N . PHE A 1 104 ? -5.758 -1.190 -4.085 1.00 97.38 104 PHE A N 1
ATOM 764 C CA . PHE A 1 104 ? -5.098 0.115 -4.094 1.00 97.38 104 PHE A CA 1
ATOM 765 C C . PHE A 1 104 ? -4.780 0.511 -5.539 1.00 97.38 104 PHE A C 1
ATOM 767 O O . PHE A 1 104 ? -4.093 -0.231 -6.248 1.00 97.38 104 PHE A O 1
ATOM 774 N N . THR A 1 105 ? -5.290 1.659 -5.989 1.00 94.69 105 THR A N 1
ATOM 775 C CA . THR A 1 105 ? -5.199 2.061 -7.401 1.00 94.69 105 THR A CA 1
ATOM 776 C C . THR A 1 105 ? -5.204 3.583 -7.612 1.00 94.69 105 THR A C 1
ATOM 778 O O . THR A 1 105 ? -5.425 4.366 -6.688 1.00 94.69 105 THR A O 1
ATOM 781 N N . ALA A 1 106 ? -4.949 4.018 -8.846 1.00 91.19 106 ALA A N 1
ATOM 782 C CA . ALA A 1 106 ? -5.147 5.398 -9.286 1.00 91.19 106 ALA A CA 1
ATOM 783 C C . ALA A 1 106 ? -6.643 5.763 -9.351 1.00 91.19 106 ALA A C 1
ATOM 785 O O . ALA A 1 106 ? -7.478 4.887 -9.557 1.00 91.19 106 ALA A O 1
ATOM 786 N N . PHE A 1 107 ? -6.998 7.053 -9.253 1.00 89.00 107 PHE A N 1
ATOM 787 C CA . PHE A 1 107 ? -8.400 7.509 -9.335 1.00 89.00 107 PHE A CA 1
ATOM 788 C C . PHE A 1 107 ?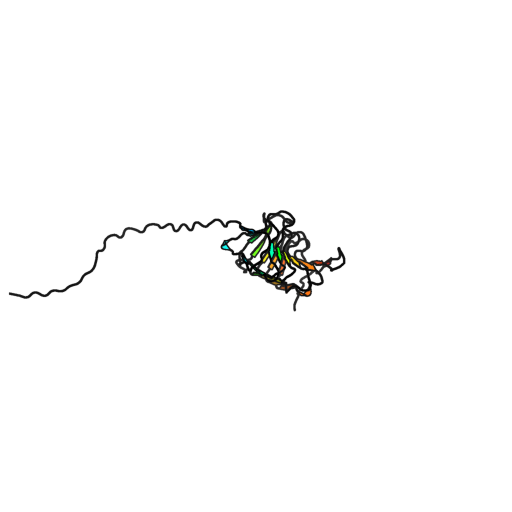 -9.162 6.992 -10.561 1.00 89.00 107 PHE A C 1
ATOM 790 O O . PHE A 1 107 ? -10.346 6.677 -10.478 1.00 89.00 107 PHE A O 1
ATOM 797 N N . ASP A 1 108 ? -8.491 6.960 -11.713 1.00 87.38 108 ASP A N 1
ATOM 798 C CA . ASP A 1 108 ? -9.082 6.512 -12.970 1.00 87.38 108 ASP A CA 1
ATOM 799 C C . ASP A 1 108 ? -9.003 4.996 -13.164 1.00 87.38 108 ASP A C 1
ATOM 801 O O . ASP A 1 108 ? -9.611 4.499 -14.105 1.00 87.38 108 ASP A O 1
ATOM 805 N N . ASP A 1 109 ? -8.284 4.290 -12.283 1.00 88.69 109 ASP A N 1
ATOM 806 C CA . ASP A 1 109 ? -8.012 2.853 -12.335 1.00 88.69 109 ASP A CA 1
ATOM 807 C C . ASP A 1 109 ? -7.500 2.379 -13.707 1.00 88.69 109 ASP A C 1
ATOM 809 O O . ASP A 1 109 ? -7.825 1.289 -14.176 1.00 88.69 109 ASP A O 1
ATOM 813 N N . LEU A 1 110 ? -6.746 3.249 -14.387 1.00 83.00 110 LEU A N 1
ATOM 814 C CA . LEU A 1 110 ? -6.312 3.043 -15.768 1.00 83.00 110 LEU A CA 1
ATOM 815 C C . LEU A 1 110 ? -4.914 3.600 -16.036 1.00 83.00 110 LEU A C 1
ATOM 817 O O . LEU A 1 110 ? -4.142 3.008 -16.790 1.00 83.00 110 LEU A O 1
ATOM 821 N N . SER A 1 111 ? -4.587 4.769 -15.485 1.00 79.69 111 SER A N 1
ATOM 822 C CA . SER A 1 111 ? -3.334 5.450 -15.795 1.00 79.69 111 SER A CA 1
ATOM 823 C C . SER A 1 111 ? -2.268 5.148 -14.751 1.00 79.69 111 SER A C 1
ATOM 825 O O . SER A 1 111 ? -2.439 5.437 -13.572 1.00 79.69 111 SER A O 1
ATOM 827 N N . THR A 1 112 ? -1.104 4.687 -15.202 1.00 72.50 112 THR A N 1
ATOM 828 C CA . THR A 1 112 ? 0.091 4.516 -14.364 1.00 72.50 112 THR A CA 1
ATOM 829 C C . THR A 1 112 ? 0.686 5.868 -13.920 1.00 72.50 112 THR A C 1
ATOM 831 O O . THR A 1 112 ? 0.453 6.884 -14.580 1.00 72.50 112 THR A O 1
ATOM 834 N N . ASN A 1 113 ? 1.539 5.889 -12.885 1.00 69.38 113 ASN A N 1
ATOM 835 C CA . ASN A 1 113 ? 2.231 7.093 -12.377 1.00 69.38 113 ASN A CA 1
ATOM 836 C C . ASN A 1 113 ? 1.278 8.199 -11.880 1.00 69.38 113 ASN A C 1
ATOM 838 O O . ASN A 1 113 ? 1.547 9.395 -11.998 1.00 69.38 113 ASN A O 1
ATOM 842 N N . ARG A 1 114 ? 0.124 7.795 -11.352 1.00 70.94 114 ARG A N 1
ATOM 843 C CA . ARG A 1 114 ? -0.891 8.713 -10.815 1.00 70.94 114 ARG A CA 1
ATOM 844 C C . ARG A 1 114 ? -0.915 8.761 -9.297 1.00 70.94 114 ARG A C 1
ATOM 846 O O . ARG A 1 114 ? -1.634 9.576 -8.732 1.00 70.94 114 ARG A O 1
ATOM 853 N N . TRP A 1 115 ? -0.137 7.901 -8.642 1.00 87.06 115 TRP A N 1
ATOM 854 C CA . TRP A 1 115 ? -0.013 7.884 -7.193 1.00 87.06 115 TRP A CA 1
ATOM 855 C C . TRP A 1 115 ? 1.335 7.336 -6.748 1.00 87.06 115 TRP A C 1
ATOM 857 O O . TRP A 1 115 ? 1.935 6.510 -7.436 1.00 87.06 115 TRP A O 1
ATOM 867 N N . SER A 1 116 ? 1.836 7.833 -5.619 1.00 88.38 116 SER A N 1
ATOM 868 C CA . SER A 1 116 ? 3.222 7.578 -5.218 1.00 88.38 116 SER A CA 1
ATOM 869 C C . SER A 1 116 ? 3.438 6.217 -4.557 1.00 88.38 116 SER A C 1
ATOM 871 O O . SER A 1 116 ? 4.583 5.779 -4.519 1.00 88.38 116 SER A O 1
ATOM 873 N N . GLY A 1 117 ? 2.381 5.563 -4.064 1.00 93.81 117 GLY A N 1
ATOM 874 C CA . GLY A 1 117 ? 2.470 4.292 -3.344 1.00 93.81 117 GLY A CA 1
ATOM 875 C C . GLY A 1 117 ? 2.080 4.362 -1.873 1.00 93.81 117 GLY A C 1
ATOM 876 O O . GLY A 1 117 ? 1.460 5.321 -1.404 1.00 93.81 117 GLY A O 1
ATOM 877 N N . ILE A 1 118 ? 2.484 3.325 -1.147 1.00 97.06 118 ILE A N 1
ATOM 878 C CA . ILE A 1 118 ? 2.467 3.251 0.312 1.00 97.06 118 ILE A CA 1
ATOM 879 C C . ILE A 1 118 ? 3.916 3.258 0.797 1.00 97.06 118 ILE A C 1
ATOM 881 O O . ILE A 1 118 ? 4.711 2.415 0.385 1.00 97.06 118 ILE A O 1
ATOM 885 N N . ALA A 1 119 ? 4.259 4.195 1.676 1.00 97.06 119 ALA A N 1
ATOM 886 C CA . ALA A 1 119 ? 5.546 4.236 2.356 1.00 97.06 119 ALA A CA 1
ATOM 887 C C . ALA A 1 119 ? 5.399 3.631 3.757 1.00 97.06 119 ALA A C 1
ATOM 889 O O . ALA A 1 119 ? 4.495 4.008 4.497 1.00 97.06 119 ALA A O 1
ATOM 890 N N . VAL A 1 120 ? 6.273 2.697 4.130 1.00 98.19 120 VAL A N 1
ATOM 891 C CA . VAL A 1 120 ? 6.215 1.994 5.418 1.00 98.19 120 VAL A CA 1
ATOM 892 C C . VAL A 1 120 ? 7.545 2.122 6.154 1.00 98.19 120 VAL A C 1
ATOM 894 O O . VAL A 1 120 ? 8.526 1.455 5.824 1.00 98.19 120 VAL A O 1
ATOM 897 N N . SER A 1 121 ? 7.544 2.948 7.201 1.00 97.25 121 SER A N 1
ATOM 898 C CA . SER A 1 121 ? 8.614 3.026 8.207 1.00 97.25 121 SER A CA 1
ATOM 899 C C . SER A 1 121 ? 8.258 2.269 9.496 1.00 97.25 121 SER A C 1
ATOM 901 O O . SER A 1 121 ? 9.149 1.848 10.227 1.00 97.25 121 SER A O 1
ATOM 903 N N . GLY A 1 122 ? 6.963 2.040 9.747 1.00 98.06 122 GLY A N 1
ATOM 904 C CA . GLY A 1 122 ? 6.426 1.236 10.846 1.00 98.06 122 GLY A CA 1
ATOM 905 C C . GLY A 1 122 ? 6.318 -0.256 10.509 1.00 98.06 122 GLY A C 1
ATOM 906 O O . GLY A 1 122 ? 7.328 -0.920 10.284 1.00 98.06 122 GLY A O 1
ATOM 907 N N . SER A 1 123 ? 5.108 -0.813 10.496 1.00 98.56 123 SER A N 1
ATOM 908 C CA . SER A 1 123 ? 4.840 -2.213 10.117 1.00 98.56 123 SER A CA 1
ATOM 909 C C . SER A 1 123 ? 3.567 -2.345 9.286 1.00 98.56 123 SER A C 1
ATOM 911 O O . SER A 1 123 ? 2.715 -1.455 9.301 1.00 98.56 123 SER A O 1
ATOM 913 N N . ALA A 1 124 ? 3.410 -3.458 8.569 1.00 98.75 124 ALA A N 1
ATOM 914 C CA . ALA A 1 124 ? 2.197 -3.701 7.794 1.00 98.75 124 ALA A CA 1
ATOM 915 C C . ALA A 1 124 ? 1.942 -5.189 7.528 1.00 98.75 124 ALA A C 1
ATOM 917 O O . ALA A 1 124 ? 2.885 -5.945 7.309 1.00 98.75 124 ALA A O 1
ATOM 918 N N . ASN A 1 125 ? 0.669 -5.578 7.473 1.00 98.69 125 ASN A N 1
ATOM 919 C CA . ASN A 1 125 ? 0.239 -6.894 7.006 1.00 98.69 125 ASN A CA 1
ATOM 920 C C . ASN A 1 125 ? -0.674 -6.731 5.797 1.00 98.69 125 ASN A C 1
ATOM 922 O O . ASN A 1 125 ? -1.738 -6.124 5.903 1.00 98.69 125 ASN A O 1
ATOM 926 N N . PHE A 1 126 ? -0.268 -7.311 4.675 1.00 98.69 126 PHE A N 1
ATOM 927 C CA . PHE A 1 126 ? -1.017 -7.363 3.431 1.00 98.69 126 PHE A CA 1
ATOM 928 C C . PHE A 1 126 ? -1.381 -8.813 3.122 1.00 98.69 126 PHE A C 1
ATOM 930 O O . PHE A 1 126 ? -0.490 -9.634 2.923 1.00 98.69 126 PHE A O 1
ATOM 937 N N . ASP A 1 127 ? -2.673 -9.120 3.037 1.00 98.69 127 ASP A N 1
ATOM 938 C CA . ASP A 1 127 ? -3.159 -10.418 2.554 1.00 98.69 127 ASP A CA 1
ATOM 939 C C . ASP A 1 127 ? -4.290 -10.209 1.544 1.00 98.69 127 ASP A C 1
ATOM 941 O O . ASP A 1 127 ? -5.171 -9.377 1.761 1.00 98.69 127 ASP A O 1
ATOM 945 N N . TYR A 1 128 ? -4.264 -10.932 0.422 1.00 98.75 128 TYR A N 1
ATOM 946 C CA . TYR A 1 128 ? -5.221 -10.776 -0.682 1.00 98.75 128 TYR A CA 1
ATOM 947 C C . TYR A 1 128 ? -5.414 -9.318 -1.134 1.00 98.75 128 TYR A C 1
ATOM 949 O O . TYR A 1 128 ? -6.548 -8.835 -1.261 1.00 98.75 128 TYR A O 1
ATOM 957 N N . ILE A 1 129 ? -4.312 -8.609 -1.395 1.00 98.75 129 ILE A N 1
ATOM 958 C CA . ILE A 1 129 ? -4.364 -7.256 -1.958 1.00 98.75 129 ILE A CA 1
ATOM 959 C C . ILE A 1 129 ? -4.024 -7.238 -3.447 1.00 98.75 129 ILE A C 1
ATOM 961 O O . ILE A 1 129 ? -3.348 -8.124 -3.972 1.00 98.75 129 ILE A O 1
ATOM 965 N N . THR A 1 130 ? -4.495 -6.206 -4.141 1.00 98.31 130 THR A N 1
ATOM 966 C CA . THR A 1 130 ? -3.987 -5.798 -5.452 1.00 98.31 130 THR A CA 1
ATOM 967 C C . THR A 1 130 ? -3.508 -4.355 -5.376 1.00 98.31 130 THR A C 1
ATOM 969 O O . THR A 1 130 ? -4.265 -3.476 -4.970 1.00 98.31 130 THR A O 1
ATOM 972 N N . MET A 1 131 ? -2.258 -4.107 -5.764 1.00 97.19 131 MET A N 1
ATOM 973 C CA . MET A 1 131 ? -1.694 -2.763 -5.908 1.00 97.19 131 MET A CA 1
ATOM 974 C C . MET A 1 131 ? -1.333 -2.503 -7.364 1.00 97.19 131 MET A C 1
ATOM 976 O O . MET A 1 131 ? -0.484 -3.204 -7.928 1.00 97.19 131 MET A O 1
ATOM 980 N N . ARG A 1 132 ? -1.945 -1.476 -7.959 1.00 95.00 132 ARG A N 1
ATOM 981 C CA . ARG A 1 132 ? -1.705 -1.144 -9.362 1.00 95.00 132 ARG A CA 1
ATOM 982 C C . ARG A 1 132 ? -1.659 0.336 -9.677 1.00 95.00 132 ARG A C 1
ATOM 984 O O . ARG A 1 132 ? -2.133 1.170 -8.906 1.00 95.00 132 ARG A O 1
ATOM 991 N N . TYR A 1 133 ? -1.067 0.650 -10.827 1.00 93.75 133 TYR A N 1
ATOM 992 C CA . TYR A 1 133 ? -0.951 2.005 -11.370 1.00 93.75 133 TYR A CA 1
ATOM 993 C C . TYR A 1 133 ? -0.153 3.001 -10.509 1.00 93.75 133 TYR A C 1
ATOM 995 O O . TYR A 1 133 ? -0.186 4.213 -10.757 1.00 93.75 133 TYR A O 1
ATOM 1003 N N . ALA A 1 134 ? 0.606 2.512 -9.528 1.00 92.69 134 ALA A N 1
ATOM 1004 C CA . ALA A 1 134 ? 1.496 3.330 -8.717 1.00 92.69 134 ALA A CA 1
ATOM 1005 C C . ALA A 1 134 ? 2.762 3.706 -9.492 1.00 92.69 134 ALA A C 1
ATOM 1007 O O . ALA A 1 134 ? 3.156 3.037 -10.452 1.00 92.69 134 ALA A O 1
ATOM 1008 N N . TYR A 1 135 ? 3.442 4.756 -9.033 1.00 92.12 135 TYR A N 1
ATOM 1009 C CA . TYR A 1 135 ? 4.846 4.966 -9.364 1.00 92.12 135 TYR A CA 1
ATOM 1010 C C . TYR A 1 135 ? 5.679 3.818 -8.772 1.00 92.12 135 TYR A C 1
ATOM 1012 O O . TYR A 1 135 ? 6.123 2.954 -9.518 1.00 92.12 135 TYR A O 1
ATOM 1020 N N . THR A 1 136 ? 5.760 3.724 -7.443 1.00 91.94 136 THR A N 1
ATOM 1021 C CA . THR A 1 136 ? 6.255 2.559 -6.688 1.00 91.94 136 THR A CA 1
ATOM 1022 C C . THR A 1 136 ? 5.129 2.133 -5.757 1.00 91.94 136 THR A C 1
ATOM 1024 O O . THR A 1 136 ? 4.720 2.939 -4.939 1.00 91.94 136 THR A O 1
ATOM 1027 N N . ALA A 1 137 ? 4.588 0.918 -5.849 1.00 95.31 137 ALA A N 1
ATOM 1028 C CA . ALA A 1 137 ? 3.402 0.562 -5.056 1.00 95.31 137 ALA A CA 1
ATOM 1029 C C . ALA A 1 137 ? 3.690 0.461 -3.549 1.00 95.31 137 ALA A C 1
ATOM 1031 O O . ALA A 1 137 ? 2.895 0.941 -2.740 1.00 95.31 137 ALA A O 1
ATOM 1032 N N . LEU A 1 138 ? 4.840 -0.102 -3.176 1.00 96.81 138 LEU A N 1
ATOM 1033 C CA . LEU A 1 138 ? 5.273 -0.226 -1.788 1.00 96.81 138 LEU A CA 1
ATOM 1034 C C . LEU A 1 138 ? 6.733 0.208 -1.633 1.00 96.81 138 LEU A C 1
ATOM 1036 O O . LEU A 1 138 ? 7.624 -0.321 -2.295 1.00 96.81 138 LEU A O 1
ATOM 1040 N N . PHE A 1 139 ? 6.979 1.151 -0.731 1.00 95.44 139 PHE A N 1
ATOM 1041 C CA . PHE A 1 139 ? 8.310 1.601 -0.344 1.00 95.44 139 PHE A CA 1
ATOM 1042 C C . PHE A 1 139 ? 8.553 1.297 1.135 1.00 95.44 139 PHE A C 1
ATOM 1044 O O . PHE A 1 139 ? 7.748 1.670 1.985 1.00 95.44 139 PHE A O 1
ATOM 1051 N N . MET A 1 140 ? 9.662 0.633 1.452 1.00 94.56 140 MET A N 1
ATOM 1052 C CA . MET A 1 140 ? 10.046 0.282 2.820 1.00 94.56 140 MET A CA 1
ATOM 1053 C C . MET A 1 140 ? 11.368 0.942 3.199 1.00 94.56 140 MET A C 1
ATOM 1055 O O . MET A 1 140 ? 12.371 0.749 2.513 1.00 94.56 140 MET A O 1
ATOM 1059 N N . SER A 1 141 ? 11.379 1.639 4.331 1.00 90.38 141 SER A N 1
ATOM 1060 C CA . SER A 1 141 ? 12.565 2.284 4.907 1.00 90.38 141 SER A CA 1
ATOM 1061 C C . SER A 1 141 ? 12.646 2.043 6.413 1.00 90.38 141 SER A C 1
ATOM 1063 O O . SER A 1 141 ? 11.694 1.530 6.999 1.00 90.38 141 SER A O 1
ATOM 1065 N N . GLU A 1 142 ? 13.761 2.436 7.036 1.00 84.75 142 GLU A N 1
ATOM 1066 C CA . GLU A 1 142 ? 14.032 2.389 8.485 1.00 84.75 142 GLU A CA 1
ATOM 1067 C C . GLU A 1 142 ? 14.248 0.983 9.061 1.00 84.75 142 GLU A C 1
ATOM 1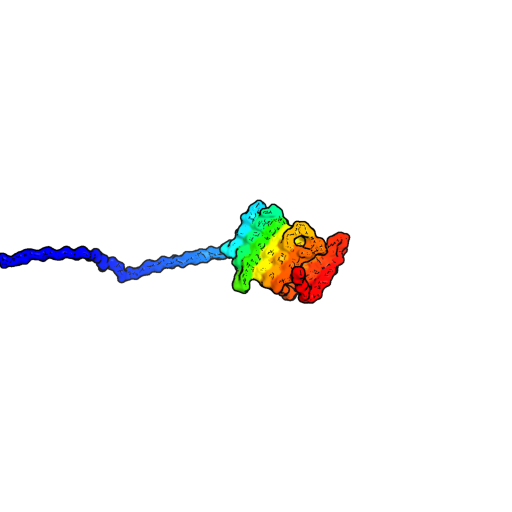069 O O . GLU A 1 142 ? 13.312 0.236 9.324 1.00 84.75 142 GLU A O 1
ATOM 1074 N N . SER A 1 143 ? 15.485 0.619 9.393 1.00 83.56 143 SER A N 1
ATOM 1075 C CA . SER A 1 143 ? 15.773 -0.683 10.032 1.00 83.56 143 SER A CA 1
ATOM 1076 C C . SER A 1 143 ? 14.994 -0.999 11.322 1.00 83.56 143 SER A C 1
ATOM 1078 O O . SER A 1 143 ? 14.870 -2.168 11.669 1.00 83.56 143 SER A O 1
ATOM 1080 N N . SER A 1 144 ? 14.479 0.006 12.039 1.00 88.38 144 SER A N 1
ATOM 1081 C CA . SER A 1 144 ? 13.837 -0.172 13.354 1.00 88.38 144 SER A CA 1
ATOM 1082 C C . SER A 1 144 ? 12.324 -0.428 13.324 1.00 88.38 144 SER A C 1
ATOM 1084 O O . SER A 1 144 ? 11.738 -0.698 14.374 1.00 88.38 144 SER A O 1
ATOM 1086 N N . GLY A 1 145 ? 11.690 -0.350 12.149 1.00 92.38 145 GLY A N 1
ATOM 1087 C CA . GLY A 1 145 ? 10.271 -0.672 11.995 1.00 92.38 145 GLY A CA 1
ATOM 1088 C C . GLY A 1 145 ? 9.961 -2.153 12.245 1.00 92.38 145 GLY A C 1
ATOM 1089 O O . GLY A 1 145 ? 10.852 -3.001 12.291 1.00 92.38 145 GLY A O 1
ATOM 1090 N N . GLY A 1 146 ? 8.678 -2.486 12.378 1.00 95.06 146 GLY A N 1
ATOM 1091 C CA . GLY A 1 146 ? 8.241 -3.883 12.467 1.00 95.06 146 GLY A CA 1
ATOM 1092 C C . GLY A 1 146 ? 8.234 -4.584 11.106 1.00 95.06 146 GLY A C 1
ATOM 1093 O O . GLY A 1 146 ? 8.541 -3.979 10.077 1.00 95.06 146 GLY A O 1
ATOM 1094 N N . ASP A 1 147 ? 7.870 -5.866 11.107 1.00 96.44 147 ASP A N 1
ATOM 1095 C CA . ASP A 1 147 ? 7.769 -6.662 9.882 1.00 96.44 147 ASP A CA 1
ATOM 1096 C C . ASP A 1 147 ? 6.763 -6.062 8.883 1.00 96.44 147 ASP A C 1
ATOM 1098 O O . ASP A 1 147 ? 5.756 -5.452 9.261 1.00 96.44 147 ASP A O 1
ATOM 1102 N N . VAL A 1 148 ? 7.036 -6.278 7.596 1.00 98.06 148 VAL A N 1
ATOM 1103 C CA . VAL A 1 148 ? 6.085 -6.063 6.504 1.00 98.06 148 VAL A CA 1
ATOM 1104 C C . VAL A 1 148 ? 5.799 -7.414 5.868 1.00 98.06 148 VAL A C 1
ATOM 1106 O O . VAL A 1 148 ? 6.660 -7.994 5.200 1.00 98.06 148 VAL A O 1
ATOM 1109 N N . LEU A 1 149 ? 4.599 -7.927 6.129 1.00 97.75 149 LEU A N 1
ATOM 1110 C CA . LEU A 1 149 ? 4.140 -9.234 5.676 1.00 97.75 149 LEU A CA 1
ATOM 1111 C C . LEU A 1 149 ? 3.286 -9.067 4.422 1.00 97.75 149 LEU A C 1
ATOM 1113 O O . LEU A 1 149 ? 2.353 -8.270 4.412 1.00 97.75 149 LEU A O 1
ATOM 1117 N N . LEU A 1 150 ? 3.598 -9.822 3.373 1.00 97.69 150 LEU A N 1
ATOM 1118 C CA . LEU A 1 150 ? 2.834 -9.866 2.129 1.00 97.69 150 LEU A CA 1
ATOM 1119 C C . LEU A 1 150 ? 2.461 -11.307 1.810 1.00 97.69 150 LEU A C 1
ATOM 1121 O O . LEU A 1 150 ? 3.336 -12.134 1.539 1.00 97.69 150 LEU A O 1
ATOM 1125 N N . GLU A 1 151 ? 1.164 -11.584 1.797 1.00 96.81 151 GLU A N 1
ATOM 1126 C CA . GLU A 1 151 ? 0.592 -12.892 1.516 1.00 96.81 151 GLU A CA 1
ATOM 1127 C C . GLU A 1 151 ? -0.448 -12.808 0.390 1.00 96.81 151 GLU A C 1
ATOM 1129 O O . GLU A 1 151 ? -1.195 -11.839 0.283 1.00 96.81 151 GLU A O 1
ATOM 1134 N N . ASN A 1 152 ? -0.476 -13.799 -0.505 1.00 97.75 152 ASN A N 1
ATOM 1135 C CA . ASN A 1 152 ? -1.532 -13.986 -1.520 1.00 97.75 152 ASN A CA 1
ATOM 1136 C C . ASN A 1 152 ? -1.878 -12.731 -2.346 1.00 97.75 152 ASN A C 1
ATOM 1138 O O . ASN A 1 152 ? -3.043 -12.477 -2.653 1.00 97.75 152 ASN A O 1
ATOM 1142 N N . SER A 1 153 ? -0.870 -11.930 -2.682 1.00 98.19 153 SER A N 1
ATOM 1143 C CA . SER A 1 153 ? -1.061 -10.558 -3.155 1.00 98.19 153 SER A CA 1
ATOM 1144 C C . SER A 1 153 ? -0.520 -10.337 -4.565 1.00 98.19 153 SER A C 1
ATOM 1146 O O . SER A 1 153 ? 0.442 -10.978 -4.991 1.00 98.19 153 SER A O 1
ATOM 1148 N N . LEU A 1 154 ? -1.136 -9.404 -5.288 1.00 97.69 154 LEU A N 1
ATOM 1149 C CA . LEU A 1 154 ? -0.808 -9.056 -6.667 1.00 97.69 154 LEU A CA 1
ATOM 1150 C C . LEU A 1 154 ? -0.321 -7.609 -6.762 1.00 97.69 154 LEU A C 1
ATOM 1152 O O . LEU A 1 154 ? -0.970 -6.677 -6.297 1.00 97.69 154 LEU A O 1
ATOM 1156 N N . PHE A 1 155 ? 0.804 -7.420 -7.435 1.00 97.12 155 PHE A N 1
ATOM 1157 C CA . PHE A 1 155 ? 1.312 -6.115 -7.829 1.00 97.12 155 PHE A CA 1
ATOM 1158 C C . PHE A 1 155 ? 1.331 -6.062 -9.348 1.00 97.12 155 PHE A C 1
ATOM 1160 O O . PHE A 1 155 ? 2.037 -6.858 -9.980 1.00 97.12 155 PHE A O 1
ATOM 1167 N N . GLU A 1 156 ? 0.572 -5.145 -9.944 1.00 95.19 156 GLU A N 1
ATOM 1168 C CA . GLU A 1 156 ? 0.458 -5.071 -11.398 1.00 95.19 156 GLU A CA 1
ATOM 1169 C C . GLU A 1 156 ? 0.493 -3.659 -11.977 1.00 95.19 156 GLU A C 1
ATOM 1171 O O . GLU A 1 156 ? 0.089 -2.702 -11.333 1.00 95.19 156 GLU A O 1
ATOM 1176 N N . GLU A 1 157 ? 0.991 -3.527 -13.206 1.00 94.38 157 GLU A N 1
ATOM 1177 C CA . GLU A 1 157 ? 0.933 -2.277 -13.982 1.00 94.38 157 GLU A CA 1
ATOM 1178 C C . GLU A 1 157 ? 1.506 -1.041 -13.245 1.00 94.38 157 GLU A C 1
ATOM 1180 O O . GLU A 1 157 ? 1.019 0.079 -13.395 1.00 94.38 157 GLU A O 1
ATOM 1185 N N . ASN A 1 158 ? 2.559 -1.222 -12.438 1.00 93.44 158 ASN A N 1
ATOM 1186 C CA . ASN A 1 158 ? 3.270 -0.125 -11.768 1.00 93.44 158 ASN A CA 1
ATOM 1187 C C . ASN A 1 158 ? 4.431 0.423 -12.631 1.00 93.44 158 ASN A C 1
ATOM 1189 O O . ASN A 1 158 ? 5.073 -0.326 -13.377 1.00 93.44 158 ASN A O 1
ATOM 1193 N N . SER A 1 159 ? 4.688 1.737 -12.550 1.00 90.25 159 SER A N 1
ATOM 1194 C CA . SER A 1 159 ? 5.619 2.469 -13.439 1.00 90.25 159 SER A CA 1
ATOM 1195 C C . SER A 1 159 ? 7.100 2.383 -13.063 1.00 90.25 159 SER A C 1
ATOM 1197 O O . SER A 1 159 ? 7.947 2.717 -13.891 1.00 90.25 159 SER A O 1
ATOM 1199 N N . VAL A 1 160 ? 7.401 2.010 -11.822 1.00 87.25 160 VAL A N 1
ATOM 1200 C CA . VAL A 1 160 ? 8.734 1.710 -11.280 1.00 87.25 160 VAL A CA 1
ATOM 1201 C C . VAL A 1 160 ? 8.654 0.332 -10.612 1.00 87.25 160 VAL A C 1
ATOM 1203 O O . VAL A 1 160 ? 7.634 -0.357 -10.701 1.00 87.25 160 VAL A O 1
ATOM 1206 N N . TYR A 1 161 ? 9.740 -0.106 -9.970 1.00 89.31 161 TYR A N 1
ATOM 1207 C CA . TYR A 1 161 ? 9.755 -1.296 -9.126 1.00 89.31 161 TYR A CA 1
ATOM 1208 C C . TYR A 1 161 ? 8.487 -1.332 -8.248 1.00 89.31 161 TYR A C 1
ATOM 1210 O O . TYR A 1 161 ? 8.269 -0.396 -7.479 1.00 89.31 161 TYR A O 1
ATOM 1218 N N . PRO A 1 162 ? 7.644 -2.378 -8.340 1.00 93.38 162 PRO A N 1
ATOM 1219 C CA . PRO A 1 162 ? 6.412 -2.479 -7.558 1.00 93.38 162 PRO A CA 1
ATOM 1220 C C . PRO A 1 162 ? 6.684 -2.445 -6.053 1.00 93.38 162 PRO A C 1
ATOM 1222 O O . PRO A 1 162 ? 5.885 -1.905 -5.295 1.00 93.38 162 PRO A O 1
ATOM 1225 N N . ILE A 1 163 ? 7.831 -2.978 -5.631 1.00 94.88 163 ILE A N 1
ATOM 1226 C CA . ILE A 1 163 ? 8.322 -2.877 -4.261 1.00 94.88 163 ILE A CA 1
ATOM 1227 C C . ILE A 1 163 ? 9.752 -2.350 -4.306 1.00 94.88 163 ILE A C 1
ATOM 1229 O O . ILE A 1 163 ? 10.591 -2.890 -5.035 1.00 94.88 163 ILE A O 1
ATOM 1233 N N . VAL A 1 164 ? 10.031 -1.328 -3.503 1.00 93.00 164 VAL A N 1
ATOM 1234 C CA . VAL A 1 164 ? 11.383 -0.859 -3.202 1.00 93.00 164 VAL A CA 1
ATOM 1235 C C . VAL A 1 164 ? 11.618 -0.977 -1.706 1.00 93.00 164 VAL A C 1
ATOM 1237 O O . VAL A 1 164 ? 10.790 -0.551 -0.907 1.00 93.00 164 VAL A O 1
ATOM 1240 N N . VAL A 1 165 ? 12.759 -1.538 -1.326 1.00 92.38 165 VAL A N 1
ATOM 1241 C CA . VAL A 1 165 ? 13.153 -1.678 0.075 1.00 92.38 165 VAL A CA 1
ATOM 1242 C C . VAL A 1 165 ? 14.567 -1.157 0.275 1.00 92.38 165 VAL A C 1
ATOM 1244 O O . VAL A 1 165 ? 15.486 -1.537 -0.453 1.00 92.38 165 VAL A O 1
ATOM 1247 N N . ASP A 1 166 ? 14.754 -0.274 1.251 1.00 90.44 166 ASP A N 1
ATOM 1248 C CA . ASP A 1 166 ? 16.088 0.144 1.661 1.00 90.44 166 ASP A CA 1
ATOM 1249 C C . ASP A 1 166 ? 16.841 -1.047 2.275 1.00 90.44 166 ASP A C 1
ATOM 1251 O O . ASP A 1 166 ? 16.268 -1.911 2.944 1.00 90.44 166 ASP A O 1
ATOM 1255 N N . THR A 1 167 ? 18.153 -1.126 2.041 1.00 86.56 167 THR A N 1
ATOM 1256 C CA . THR A 1 167 ? 18.983 -2.258 2.490 1.00 86.56 167 THR A CA 1
ATOM 1257 C C . THR A 1 167 ? 18.894 -2.531 3.987 1.00 86.56 167 THR A C 1
ATOM 1259 O O . THR A 1 167 ? 19.030 -3.677 4.409 1.00 86.56 167 THR A O 1
ATOM 1262 N N . ASP A 1 168 ? 18.691 -1.493 4.791 1.00 86.31 168 ASP A N 1
ATOM 1263 C CA . ASP A 1 168 ? 18.580 -1.587 6.242 1.00 86.31 168 ASP A CA 1
ATOM 1264 C C . ASP A 1 168 ? 17.200 -2.112 6.683 1.00 86.31 168 ASP A C 1
ATOM 1266 O O . ASP A 1 168 ? 17.112 -2.781 7.709 1.00 86.31 168 ASP A O 1
ATOM 1270 N N . ALA A 1 169 ? 16.152 -1.907 5.881 1.00 90.56 169 ALA A N 1
ATOM 1271 C CA . ALA A 1 169 ? 14.803 -2.432 6.086 1.00 90.56 169 ALA A CA 1
ATOM 1272 C C . ALA A 1 169 ? 14.573 -3.829 5.475 1.00 90.56 169 ALA A C 1
ATOM 1274 O O . ALA A 1 169 ? 13.585 -4.482 5.804 1.00 90.56 169 ALA A O 1
ATOM 1275 N N . LEU A 1 170 ? 15.480 -4.325 4.623 1.00 90.44 170 LEU A N 1
ATOM 1276 C CA . LEU A 1 170 ? 15.309 -5.587 3.882 1.00 90.44 170 LEU A CA 1
ATOM 1277 C C . LEU A 1 170 ? 14.970 -6.793 4.769 1.00 90.44 170 LEU A C 1
ATOM 1279 O O . LEU A 1 170 ? 14.166 -7.635 4.383 1.00 90.44 170 LEU A O 1
ATOM 1283 N N . HIS A 1 171 ? 15.545 -6.863 5.969 1.00 89.06 171 HIS A N 1
ATOM 1284 C CA . HIS A 1 171 ? 15.321 -7.959 6.916 1.00 89.06 171 HIS A CA 1
ATOM 1285 C C . HIS A 1 171 ? 13.884 -8.031 7.475 1.00 89.06 171 HIS A C 1
ATOM 1287 O O . HIS A 1 171 ? 13.525 -9.036 8.083 1.00 89.06 171 HIS A O 1
ATOM 1293 N N . ARG A 1 172 ? 13.074 -6.982 7.277 1.00 94.25 172 ARG A N 1
ATOM 1294 C CA . ARG A 1 172 ? 11.674 -6.884 7.722 1.00 94.25 172 ARG A CA 1
ATOM 1295 C C . ARG A 1 172 ? 10.678 -7.364 6.665 1.00 94.25 172 ARG A C 1
ATOM 1297 O O . ARG A 1 172 ? 9.518 -7.599 6.993 1.00 94.25 172 ARG A O 1
ATOM 1304 N N . LEU A 1 173 ? 11.096 -7.478 5.401 1.00 94.81 173 LEU A N 1
ATOM 1305 C CA . LEU A 1 173 ? 10.223 -7.869 4.294 1.00 94.81 173 LEU A CA 1
ATOM 1306 C C . LEU A 1 173 ? 10.038 -9.388 4.271 1.00 94.81 173 LEU A C 1
ATOM 1308 O O . LEU A 1 173 ? 10.997 -10.131 4.062 1.00 94.81 173 LEU A O 1
ATOM 1312 N N . LYS A 1 174 ? 8.795 -9.851 4.418 1.00 94.75 174 LYS A N 1
ATOM 1313 C CA . LYS A 1 174 ? 8.430 -11.267 4.292 1.00 94.75 174 LYS A CA 1
ATOM 1314 C C . LYS A 1 174 ? 7.356 -11.406 3.225 1.00 94.75 174 LYS A C 1
ATOM 1316 O O . LYS A 1 174 ? 6.321 -10.752 3.295 1.00 94.75 174 LYS A O 1
ATOM 1321 N N . MET A 1 175 ? 7.613 -12.248 2.229 1.00 94.25 175 MET A N 1
ATOM 1322 C CA . MET A 1 175 ? 6.718 -12.437 1.088 1.00 94.25 175 MET A CA 1
ATOM 1323 C C . MET A 1 175 ? 6.398 -13.913 0.900 1.00 94.25 175 MET A C 1
ATOM 1325 O O . MET A 1 175 ? 7.301 -14.742 0.788 1.00 94.25 175 MET A O 1
ATOM 1329 N N . ASN A 1 176 ? 5.111 -14.224 0.800 1.00 94.19 176 ASN A N 1
ATOM 1330 C CA . ASN A 1 176 ? 4.598 -15.557 0.536 1.00 94.19 176 ASN A CA 1
ATOM 1331 C C . ASN A 1 176 ? 3.483 -15.472 -0.515 1.00 94.19 176 ASN A C 1
ATOM 1333 O O . ASN A 1 176 ? 2.517 -14.740 -0.345 1.00 94.19 176 ASN A O 1
ATOM 1337 N N . ASN A 1 177 ? 3.601 -16.213 -1.618 1.00 95.00 177 ASN A N 1
ATOM 1338 C CA . ASN A 1 177 ? 2.611 -16.180 -2.703 1.00 95.00 177 ASN A CA 1
ATOM 1339 C C . ASN A 1 177 ? 2.306 -14.750 -3.225 1.00 95.00 177 ASN A C 1
ATOM 1341 O O . ASN A 1 177 ? 1.150 -14.346 -3.340 1.00 95.00 177 ASN A O 1
ATOM 1345 N N . VAL A 1 178 ? 3.357 -13.975 -3.519 1.00 96.19 178 VAL A N 1
ATOM 1346 C CA . VAL A 1 178 ? 3.253 -12.626 -4.104 1.00 96.19 178 VAL A CA 1
ATOM 1347 C C . VAL A 1 178 ? 3.546 -12.689 -5.601 1.00 96.19 178 VAL A C 1
ATOM 1349 O O . VAL A 1 178 ? 4.553 -13.265 -6.018 1.00 96.19 178 VAL A O 1
ATOM 1352 N N . ILE A 1 179 ? 2.673 -12.094 -6.412 1.00 95.44 179 ILE A N 1
ATOM 1353 C CA . ILE A 1 179 ? 2.754 -12.108 -7.876 1.00 95.44 179 ILE A CA 1
ATOM 1354 C C . ILE A 1 179 ? 3.062 -10.700 -8.390 1.00 95.44 179 ILE A C 1
ATOM 1356 O O . ILE A 1 179 ? 2.400 -9.735 -8.015 1.00 95.44 179 ILE A O 1
ATOM 1360 N N . PHE A 1 180 ? 4.028 -10.598 -9.305 1.00 94.69 180 PHE A N 1
ATOM 1361 C CA . PHE A 1 180 ? 4.317 -9.381 -10.067 1.00 94.69 180 PHE A CA 1
ATOM 1362 C C . PHE A 1 180 ? 3.893 -9.572 -11.526 1.00 94.69 180 PHE A C 1
ATOM 1364 O O . PHE A 1 180 ? 4.401 -10.473 -12.201 1.00 94.69 180 PHE A O 1
ATOM 1371 N N . ASN A 1 181 ? 2.997 -8.724 -12.031 1.00 93.81 181 ASN A N 1
ATOM 1372 C CA . ASN A 1 181 ? 2.490 -8.796 -13.401 1.00 93.81 181 ASN A CA 1
ATOM 1373 C C . ASN A 1 181 ? 2.599 -7.443 -14.121 1.00 93.81 181 ASN A C 1
ATOM 1375 O O . ASN A 1 181 ? 2.115 -6.439 -13.624 1.00 93.81 181 ASN A O 1
ATOM 1379 N N . ASN A 1 182 ? 3.200 -7.390 -15.311 1.00 93.19 182 ASN A N 1
ATOM 1380 C CA . ASN A 1 182 ? 3.257 -6.167 -16.131 1.00 93.19 182 ASN A CA 1
ATOM 1381 C C . ASN A 1 182 ? 3.791 -4.897 -15.425 1.00 93.19 182 ASN A C 1
ATOM 1383 O O . ASN A 1 182 ? 3.470 -3.787 -15.842 1.00 93.19 182 ASN A O 1
ATOM 1387 N N . ASN A 1 183 ? 4.624 -5.026 -14.387 1.00 90.38 183 ASN A N 1
ATOM 1388 C CA . ASN A 1 183 ? 5.304 -3.866 -13.803 1.00 90.38 183 ASN A CA 1
ATOM 1389 C C . ASN A 1 183 ? 6.577 -3.531 -14.587 1.00 90.38 183 ASN A C 1
ATOM 1391 O O . ASN A 1 183 ? 7.195 -4.402 -15.211 1.00 90.38 183 ASN A O 1
ATOM 1395 N N . VAL A 1 184 ? 7.018 -2.279 -14.509 1.00 85.38 184 VAL A N 1
ATOM 1396 C CA . VAL A 1 184 ? 8.232 -1.817 -15.186 1.00 85.38 184 VAL A CA 1
ATOM 1397 C C . VAL A 1 184 ? 9.174 -1.166 -14.164 1.00 85.38 184 VAL A C 1
ATOM 1399 O O . VAL A 1 184 ? 9.060 0.028 -13.934 1.00 85.38 184 VAL A O 1
ATOM 1402 N N . PRO A 1 185 ? 10.144 -1.893 -13.572 1.00 86.19 185 PRO A N 1
ATOM 1403 C CA . PRO A 1 185 ? 10.489 -3.298 -13.809 1.00 86.19 185 PRO A CA 1
ATOM 1404 C C . PRO A 1 185 ? 9.639 -4.316 -13.022 1.00 86.19 185 PRO A C 1
ATOM 1406 O O . PRO A 1 185 ? 9.207 -4.049 -11.908 1.00 86.19 185 PRO A O 1
ATOM 1409 N N . ASN A 1 186 ? 9.471 -5.535 -13.554 1.00 88.00 186 ASN A N 1
ATOM 1410 C CA . ASN A 1 186 ? 8.657 -6.601 -12.940 1.00 88.00 186 ASN A CA 1
ATOM 1411 C C . ASN A 1 186 ? 9.392 -7.409 -11.852 1.00 88.00 186 ASN A C 1
ATOM 1413 O O . ASN A 1 186 ? 9.482 -8.633 -11.938 1.00 88.00 186 ASN A O 1
ATOM 1417 N N . ARG A 1 187 ? 9.994 -6.716 -10.878 1.00 85.56 187 ARG A N 1
ATOM 1418 C CA . ARG A 1 187 ? 10.796 -7.301 -9.786 1.00 85.56 187 ARG A CA 1
ATOM 1419 C C . ARG A 1 187 ? 10.906 -6.349 -8.589 1.00 85.56 187 ARG A C 1
ATOM 1421 O O . ARG A 1 187 ? 10.562 -5.182 -8.713 1.00 85.56 187 ARG A O 1
ATOM 1428 N N . VAL A 1 188 ? 11.436 -6.820 -7.461 1.00 90.44 188 VAL A N 1
ATOM 1429 C CA . VAL A 1 188 ? 11.725 -5.976 -6.285 1.00 90.44 188 VAL A CA 1
ATOM 1430 C C . VAL A 1 188 ? 13.046 -5.222 -6.475 1.00 90.44 188 VAL A C 1
ATOM 1432 O O . VAL A 1 188 ? 14.042 -5.805 -6.911 1.00 90.44 188 VAL A O 1
ATOM 1435 N N . GLY A 1 189 ? 13.061 -3.932 -6.139 1.00 89.19 189 GLY A N 1
ATOM 1436 C CA . GLY A 1 189 ? 14.273 -3.113 -6.082 1.00 89.19 189 GLY A CA 1
ATOM 1437 C C . GLY A 1 189 ? 14.808 -3.002 -4.654 1.00 89.19 189 GLY A C 1
ATOM 1438 O O . GLY A 1 189 ? 14.039 -2.755 -3.729 1.00 89.19 189 GLY A O 1
ATOM 1439 N N . ILE A 1 190 ? 16.121 -3.149 -4.460 1.00 88.38 190 ILE A N 1
ATOM 1440 C CA . ILE A 1 190 ? 16.774 -2.871 -3.174 1.00 88.38 190 ILE A CA 1
ATOM 1441 C C . ILE A 1 190 ? 17.592 -1.591 -3.295 1.00 88.38 190 ILE A C 1
ATOM 1443 O O . ILE A 1 190 ? 18.539 -1.529 -4.079 1.00 88.38 190 ILE A O 1
ATOM 1447 N N . ASN A 1 191 ? 17.270 -0.587 -2.489 1.00 84.56 191 ASN A N 1
ATOM 1448 C CA . ASN A 1 191 ? 17.971 0.689 -2.471 1.00 84.56 191 ASN A CA 1
ATOM 1449 C C . ASN A 1 191 ? 19.100 0.674 -1.425 1.00 84.56 191 ASN A C 1
ATOM 1451 O O . ASN A 1 191 ? 18.858 0.427 -0.244 1.00 84.56 191 ASN A O 1
ATOM 1455 N N . ARG A 1 192 ? 20.354 0.914 -1.830 1.00 75.19 192 ARG A N 1
ATOM 1456 C CA . ARG A 1 192 ? 21.482 0.965 -0.884 1.00 75.19 192 ARG A CA 1
ATOM 1457 C C . ARG A 1 192 ? 21.480 2.286 -0.121 1.00 75.19 192 ARG A C 1
ATOM 1459 O O . ARG A 1 192 ? 21.753 3.346 -0.684 1.00 75.19 192 ARG A O 1
ATOM 1466 N N . SER A 1 193 ? 21.259 2.211 1.189 1.00 58.81 193 SER A N 1
ATOM 1467 C CA . SER A 1 193 ? 21.360 3.362 2.087 1.00 58.81 193 SER A CA 1
ATOM 1468 C C . SER A 1 193 ? 22.771 3.976 2.017 1.00 58.81 193 SER A C 1
ATOM 1470 O O . SER A 1 193 ? 23.752 3.305 2.344 1.00 58.81 193 SER A O 1
ATOM 1472 N N . GLY A 1 194 ? 22.882 5.244 1.601 1.00 53.66 194 GLY A N 1
ATOM 1473 C CA . GLY A 1 194 ? 24.141 6.011 1.586 1.00 53.66 194 GLY A CA 1
ATOM 1474 C C . GLY A 1 194 ? 24.817 6.208 0.220 1.00 53.66 194 GLY A C 1
ATOM 1475 O O . GLY A 1 194 ? 25.822 6.912 0.148 1.00 53.66 194 GLY A O 1
ATOM 1476 N N . SER A 1 195 ? 24.266 5.661 -0.865 1.00 46.28 195 SER A N 1
ATOM 1477 C CA . SER A 1 195 ? 24.749 5.881 -2.236 1.00 46.28 195 SER A CA 1
ATOM 1478 C C . SER A 1 195 ? 23.563 6.155 -3.153 1.00 46.28 195 SER A C 1
ATOM 1480 O O . SER A 1 195 ? 22.857 5.234 -3.555 1.00 46.28 195 SER A O 1
ATOM 1482 N N . ALA A 1 196 ? 23.319 7.430 -3.463 1.00 44.03 196 ALA A N 1
ATOM 1483 C CA . ALA A 1 196 ? 22.277 7.814 -4.407 1.00 44.03 196 ALA A CA 1
ATOM 1484 C C . ALA A 1 196 ? 22.499 7.107 -5.759 1.00 44.03 196 ALA A C 1
ATOM 1486 O O . ALA A 1 196 ? 23.500 7.364 -6.424 1.00 44.03 196 ALA A O 1
ATOM 1487 N N . GLY A 1 197 ? 21.561 6.243 -6.160 1.00 52.59 197 GLY A N 1
ATOM 1488 C CA . GLY A 1 197 ? 21.501 5.666 -7.509 1.00 52.59 197 GLY A CA 1
ATOM 1489 C C . GLY A 1 197 ? 21.910 4.197 -7.661 1.00 52.59 197 GLY A C 1
ATOM 1490 O O . GLY A 1 197 ? 21.692 3.649 -8.739 1.00 52.59 197 GLY A O 1
ATOM 1491 N N . ASP A 1 198 ? 22.418 3.533 -6.619 1.00 54.88 198 ASP A N 1
ATOM 1492 C CA . ASP A 1 198 ? 22.808 2.117 -6.698 1.00 54.88 198 ASP A CA 1
ATOM 1493 C C . ASP A 1 198 ? 21.682 1.205 -6.190 1.00 54.88 198 ASP A C 1
ATOM 1495 O O . ASP A 1 198 ? 21.627 0.842 -5.011 1.00 54.88 198 ASP A O 1
ATOM 1499 N N . ILE A 1 199 ? 20.774 0.820 -7.092 1.00 59.22 199 ILE A N 1
ATOM 1500 C CA . ILE A 1 199 ? 19.765 -0.210 -6.813 1.00 59.22 199 ILE A CA 1
ATOM 1501 C C . ILE A 1 199 ? 20.393 -1.586 -7.059 1.00 59.22 199 ILE A C 1
ATOM 1503 O O . ILE A 1 199 ? 20.797 -1.901 -8.179 1.00 59.22 199 ILE A O 1
ATOM 1507 N N . LEU A 1 200 ? 20.466 -2.421 -6.017 1.00 63.34 200 LEU A N 1
ATOM 1508 C CA . LEU A 1 200 ? 20.728 -3.847 -6.190 1.00 63.34 200 LEU A CA 1
ATOM 1509 C C . LEU A 1 200 ? 19.422 -4.514 -6.622 1.00 63.34 200 LEU A C 1
ATOM 1511 O O . LEU A 1 200 ? 18.383 -4.369 -5.978 1.00 63.34 200 LEU A O 1
ATOM 1515 N N . GLU A 1 201 ? 19.470 -5.250 -7.723 1.00 56.56 201 GLU A N 1
ATOM 1516 C CA . GLU A 1 201 ? 18.289 -5.909 -8.257 1.00 56.56 201 GLU A CA 1
ATOM 1517 C C . GLU A 1 201 ? 18.200 -7.346 -7.752 1.00 56.56 201 GLU A C 1
ATOM 1519 O O . GLU A 1 201 ? 19.121 -8.145 -7.934 1.00 56.56 201 GLU A O 1
ATOM 1524 N N . LEU A 1 202 ? 17.057 -7.698 -7.169 1.00 56.88 202 LEU A N 1
ATOM 1525 C CA . LEU A 1 202 ? 16.679 -9.087 -6.978 1.00 56.88 202 LEU A CA 1
ATOM 1526 C C . LEU A 1 202 ? 15.815 -9.515 -8.166 1.00 56.88 202 LEU A C 1
ATOM 1528 O O . LEU A 1 202 ? 14.685 -9.058 -8.318 1.00 56.88 202 LEU A O 1
ATOM 1532 N N . ALA A 1 203 ? 16.351 -10.378 -9.027 1.00 42.34 203 ALA A N 1
ATOM 1533 C CA . ALA A 1 203 ? 15.610 -10.978 -10.133 1.00 42.34 203 ALA A CA 1
ATOM 1534 C C . ALA A 1 203 ? 15.364 -12.471 -9.866 1.00 42.34 203 ALA A C 1
ATOM 1536 O O . ALA A 1 203 ? 16.259 -13.185 -9.416 1.00 42.34 203 ALA A O 1
ATOM 1537 N N . GLY A 1 204 ? 14.156 -12.944 -10.184 1.00 41.53 204 GLY A N 1
ATOM 1538 C CA . GLY A 1 204 ? 13.727 -14.334 -10.001 1.00 41.53 204 GLY A CA 1
ATOM 1539 C C . GLY A 1 204 ? 12.683 -14.509 -8.897 1.00 41.53 204 GLY A C 1
ATOM 1540 O O . GLY A 1 204 ? 12.268 -13.545 -8.256 1.00 41.53 204 GLY A O 1
ATOM 1541 N N . ASN A 1 205 ? 12.254 -15.756 -8.681 1.00 37.91 205 ASN A N 1
ATOM 1542 C CA . ASN A 1 205 ? 11.407 -16.131 -7.548 1.00 37.91 205 ASN A CA 1
ATOM 1543 C C . ASN A 1 205 ? 12.248 -16.029 -6.271 1.00 37.91 205 ASN A C 1
ATOM 1545 O O . ASN A 1 205 ? 12.871 -17.006 -5.855 1.00 37.91 205 ASN A O 1
ATOM 1549 N N . VAL A 1 206 ? 12.328 -14.842 -5.676 1.00 43.78 206 VAL A N 1
ATOM 1550 C CA . VAL A 1 206 ? 12.969 -14.687 -4.372 1.00 43.78 206 VAL A CA 1
ATOM 1551 C C . VAL A 1 206 ? 12.029 -15.260 -3.321 1.00 43.78 206 VAL A C 1
ATOM 1553 O O . VAL A 1 206 ? 11.125 -14.588 -2.834 1.00 43.78 206 VAL A O 1
ATOM 1556 N N . LEU A 1 207 ? 12.244 -16.534 -2.991 1.00 37.22 207 LEU A N 1
ATOM 1557 C CA . LEU A 1 207 ? 11.762 -17.119 -1.748 1.00 37.22 207 LEU A CA 1
ATOM 1558 C C . LEU A 1 207 ? 12.547 -16.450 -0.609 1.00 37.22 207 LEU A C 1
ATOM 1560 O O . LEU A 1 207 ? 13.679 -16.836 -0.322 1.00 37.22 207 LEU A O 1
ATOM 1564 N N . LEU A 1 208 ? 11.967 -15.431 0.023 1.00 41.53 208 LEU A N 1
ATOM 1565 C CA . LEU A 1 208 ? 12.403 -14.987 1.347 1.00 41.53 208 LEU A CA 1
ATOM 1566 C C . LEU A 1 208 ? 11.785 -15.954 2.363 1.00 41.53 208 LEU A C 1
ATOM 1568 O O . LEU A 1 208 ? 10.769 -15.659 2.983 1.00 41.53 208 LEU A O 1
ATOM 1572 N N . THR A 1 209 ? 12.327 -17.168 2.450 1.00 33.91 209 THR A N 1
ATOM 1573 C CA . THR A 1 209 ? 11.978 -18.081 3.546 1.00 33.91 209 THR A CA 1
ATOM 1574 C C . THR A 1 209 ? 12.751 -17.695 4.805 1.00 33.91 209 THR A C 1
ATOM 1576 O O . THR A 1 209 ? 13.867 -17.193 4.664 1.00 33.91 209 THR A O 1
ATOM 1579 N N . PRO A 1 210 ? 12.161 -17.913 5.996 1.00 41.31 210 PRO A N 1
ATOM 1580 C CA . PRO A 1 210 ? 12.702 -17.461 7.279 1.00 41.31 210 PRO A CA 1
ATOM 1581 C C . PRO A 1 210 ? 14.128 -17.934 7.574 1.00 41.31 210 PRO A C 1
ATOM 1583 O O . PRO A 1 210 ? 14.510 -19.031 7.102 1.00 41.31 210 PRO A O 1
#

InterPro domains:
  IPR011050 Pectin lyase fold/virulence factor [SSF51126] (54-197)
  IPR012334 Pectin lyase fold [G3DSA:2.160.20.10] (29-207)
  IPR060488 Pectate-lyase like, beta-helix domain [PF28492] (39-127)

pLDDT: mean 82.26, std 20.54, range [33.91, 98.88]

Foldseek 3Di:
DDDDDDDDDDDDDPPDDDDDDPPPPPPPLPPQDEAEDEDEDPAAEEAELSNADYEDAYAYEDAAPYEYEYDFQHEYEYAQDQDHEHEYNHEYEQAYDPVGAYEYAYPVNPAACRYAAYEHAAEYAHERYEFERHQAHYEYDHLPHAAYHHYLYEYEHYADANYEYEPSNVVRYAYDNYA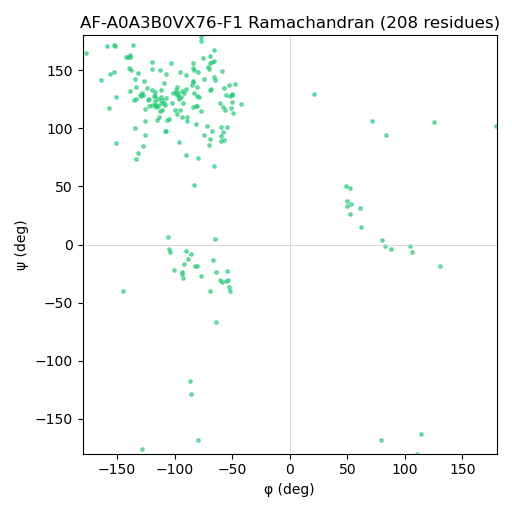FYHYVVRFYWYHYPPDPPDTDTDDDPPHPDD

Organism: NCBI:txid652676

Solvent-accessible surface area (backbone atoms only — not comparable to full-atom values): 11013 Å² total; per-residue (Å²): 144,85,83,88,85,88,86,88,81,90,84,83,84,94,74,87,90,82,75,80,80,82,75,74,78,68,72,77,72,72,70,63,52,72,35,79,41,53,45,76,39,83,55,72,42,75,48,47,47,83,46,27,38,33,30,34,74,35,45,30,32,32,35,70,92,16,43,40,36,40,38,46,47,22,37,39,28,25,72,44,56,78,76,34,35,42,39,28,46,10,35,38,42,37,52,28,34,98,89,32,41,24,38,39,35,18,61,78,70,75,51,54,56,15,22,50,26,36,39,38,42,15,29,32,42,38,25,20,34,36,39,31,16,12,28,27,37,33,37,36,38,55,61,85,33,52,52,35,41,37,31,60,25,40,36,32,45,14,59,28,31,39,34,34,28,26,58,65,22,46,89,32,60,38,54,43,69,66,46,69,41,79,24,44,47,67,42,48,34,30,38,44,83,92,46,95,86,52,64,51,76,56,81,76,90,76,76,55,69,136

Secondary structure (DSSP, 8-state):
----------------------------------EEEEEEE-S-EEE-GGGPPEEEEEEEEE-TT-EEEE-TT-EEEE-S-TT--EEESSEEEEE--SSS-EEEEETTSS-SSSB--EEESSEEEEESEEEESBSSSEEE--TTS--EEEEEEEEES-SS-SEEEETTTGGGEEEEEEEEES-SSSSEEEE-TTSTT-EEEE-S------

Sequence (210 aa):
MKRATIFLTLLLPISLLLGLGFVINGRIQAKPQMVDVGGSITTDTIWTVANSPYIITETVTVEAGVILTVEAGVTVMTSGDMGQYLDVKGHLEVIGTAVNPILFTAFDDLSTNRWSGIAVSGSANFDYITMRYAYTALFMSESSGGDVLLENSLFEENSVYPIVVDTDALHRLKMNNVIFNNNVPNRVGINRSGSAGDILELAGNVLLTP

Mean predicted aligned error: 11.04 Å

=== Feature glossary ===
Key to the feature types in this record:

pLDDT. pLDDT is the predicted lDDT-Cα score: AlphaFold's confidence that the local environment of each residue (all inter-atomic distances within 15 Å) is correctly placed. It is a per-residue number between 0 and 100, with higher meaning more reliable.

Radius of gyration, Cα contacts, bounding box. The geometric summary reports three shape descriptors. Rg (radius of gyration) measures how spread out the Cα atoms are about their centre of mass; compact globular proteins have small Rg, elongated or unfolded ones large. Cα contacts (<8 Å, |i−j|>4) count long-range residue pairs in spatial proximity — high for tightly packed folds, near zero for rods or random coil. The bounding-box extents give the protein's footprint along x, y, z in Å.

Backbone torsions (φ/ψ). Backbone dihedral angles. Every residue except chain termini has a φ (preceding-C → N → Cα → C) and a ψ (N → Cα → C → next-N). They are reported in degrees following the IUPAC sign convention. Secondary structure is essentially a statement about which (φ, ψ) basin each residue occupies.

Contact-map, Ramachandran, and PAE plots. Plot images: a contact map (which residues are close in 3D, as an N×N binary image), a Ramachandran scatter (backbone torsion angles, revealing secondary-structure composition at a glance), and — for AlphaFold structures — a PAE heatmap (pairwise prediction confidence).

Predicted aligned error. Predicted Aligned Error (PAE) is an AlphaFold confidence matrix: entry (i, j) is the expected error in the position of residue j, in ångströms, when the prediction is superimposed on the true structure at residue i. Low PAE within a block of residues means that block is internally rigid and well-predicted; high PAE between two blocks means their relative placement is uncertain even if each block individually is confident.

Secondary structure (3-state, P-SEA). Three-state secondary structure (P-SEA) collapses the eight DSSP classes into helix (a), strand (b), and coil (c). P-SEA assigns these from Cα geometry alone — distances and angles — without requiring backbone oxygens, so it works on any Cα trace.

Solvent-accessible surface area. Solvent-accessible surface area (SASA) is the area in Å² traced out by the centre of a 1.4 Å probe sphere (a water molecule) rolled over the protein's van der Waals surface (Shrake–Rupley / Lee–Richards construction). Buried residues have near-zero SASA; fully exposed residues can exceed 200 Å². The total SASA scales roughly with the number of surface residues.

Foldseek 3Di. The Foldseek 3Di string encodes local tertiary geometry as a 20-letter alphabet — one character per residue — derived from the relative positions of nearby Cα atoms. Unlike the amino-acid sequence, 3Di is a direct function of the 3D structure, so two proteins with the same fold have similar 3Di strings even at low sequence identity.

B-factor. For experimental (PDB) structures, the B-factor (temperature factor) quantifies the positional spread of each atom in the crystal — a combination of thermal vibration and static disorder — in units of Å². High B-factors mark flexible loops or poorly resolved regions; low B-factors mark the rigid, well-ordered core.

mmCIF coordinates. The mmCIF block holds the 3D Cartesian coordinates of each backbone atom (N, Cα, C, O) in ångströms. mmCIF is the PDB's canonical archive format — a tagged-loop text representation of the atomic model.

InterPro / GO / CATH / organism. Functional annotations link the protein to curated databases. InterPro entries identify conserved domains and families by matching the sequence against member-database signatures (Pfam, PROSITE, CDD, …). Gene Ontology (GO) terms describe molecular function, biological process, and cellular component in a controlled vocabulary. CATH places the structure in a hierarchical fold classification (Class/Architecture/Topology/Homologous-superfamily). The organism is the source species.

Rendered structure images. Structure images are PyMOL renders from six orthogonal camera directions. Cartoon representation draws helices as coils and strands as arrows; sticks shows the backbone as bonds; surface shows the solvent-excluded envelope. Rainbow coloring maps sequence position to hue (blue→red, N→C); chain coloring assigns a distinct color per polypeptide.

Sequence. This is the polypeptide sequence — one letter per residue, N-terminus first. Length ranges from a few dozen residues for small domains to over a thousand for large multi-domain proteins.

Secondary structure (8-state, DSSP). The SS8 string is DSSP's per-residue secondary-structure call. α-helix (H) means an i→i+4 H-bond ladder; β-strand (E) means the residue participates in a β-sheet; 3₁₀ (G) and π (I) are tighter and wider helices; T/S are turns/bends; '-' is loop.

Nearest PDB structures. Structural nearest neighbors (via Foldseek easy-search vs the PDB). Reported per hit: target PDB id, E-value, and alignment TM-score. A TM-score above ~0.5 is the conventional threshold for 'same fold'.